Protein 3UG9 (pdb70)

Solvent-accessible surface area: 13605 Å² total; per-residue (Å²): 149,41,92,24,7,52,75,83,73,105,76,110,165,43,90,54,61,55,62,66,160,76,78,66,81,56,31,84,43,22,58,82,95,32,25,73,126,68,55,54,107,38,1,52,87,32,9,127,73,14,40,43,47,1,18,110,11,49,156,120,56,107,42,98,1,5,75,81,2,3,47,17,9,44,86,27,13,83,61,19,131,132,98,17,45,64,89,78,9,4,39,23,28,119,62,8,11,33,0,25,90,16,9,0,20,2,24,51,77,0,14,18,13,1,0,35,0,1,7,10,4,17,30,64,47,110,58,95,71,89,65,3,105,16,0,22,97,7,5,72,8,28,5,62,56,10,11,38,0,2,61,16,101,52,76,75,30,77,90,49,31,82,63,6,66,81,77,16,87,116,2,54,135,13,0,29,88,18,8,94,52,10,79,56,24,0,11,87,45,72,8,46,127,10,2,56,24,0,18,170,36,0,55,72,0,22,17,63,24,44,78,7,11,65,55,0,51,9,27,166,48,98,44,30,14,25,8,1,14,30,13,7,10,67,6,7,26,66,2,4,7,57,0,0,56,48,0,50,89,0,27,56,34,0,99,87,17,30,116,134,62,30,80,59,87,49,94,48,98,85,95,70,8,79,11,3,50,108,69,144

InterPro domains:
  IPR001425 Archaeal/bacterial/fungal rhodopsins [PF01036] (51-269)
  IPR001425 Archaeal/bacterial/fungal rhodopsins [PR00251] (118-139)
  IPR001425 Archaeal/bacterial/fungal rhodopsins [PR00251] (215-233)
  IPR001425 Archaeal/bacterial/fungal rhodopsins [PR00251] (247-265)
  IPR001425 Archaeal/bacterial/fungal rhodopsins [PTHR28286] (2-736)
  IPR001425 Archaeal/bacterial/fungal rhodopsins [SM01021] (82-285)

B-factor: mean 51.6, std 17.79, range [21.08, 165.72]

Secondary structure (DSSP, 8-state):
--SSB---EEETTTTEEE---SS--B-HHHHS----HHHHHHHHHHHHHHHHHHHHHHHH---HHHHHHHHHHHHHHHHHHHHTTSTTTSEE-TTS-EE-HHHHHHHHHHHHHHHHHHTTTTS------HHHHHHHHHHHHHHHHHHHHHHS-HHHHHHHHHHHHHHHHHHHHHHHHHHHHHHHHS-SSHHHHHHHHHHHHHHHHHHHHHHHHHHSTTTT-SS-HHHHHHHHHHHHIIIIIIHHHHHHHHHHHHHHHHHHH--EEEEEE--EEEEEES--

Organism: Chlamydomonas reinhardtii (NCBI:txid3055)

Sequence (280 aa):
RMLFQTSYTLENNGSVICIPNNGQCFCLAWLKSNGTNAEKLAANILQWITFALSALCLMFYCGWEEIYVATIEMIKFFIIEYFHEFDEPAVIYSSNGNKTVWLRYAEWLLTCPVILIHLSNLTGLANDYNKRTMGLLVSDIGTIVWGTTAALSKGYVRVIFFLMGLCYGIYTFFNAAKVYIEAYHTVPKGRCRQVVTGMAWLFFVSWGMFPILFILGPEGFGVLSVYGSTVGHTIIDLMSKNCWGLLGHYLRVLIHEHILIHGDIRKTTKLIEVETLVEDE

Nearest PDB structures (foldseek):
  3ug9-assembly1_A-2  TM=1.004E+00  e=2.618E-42  Chlamydomonas reinhardtii
  4yzi-assembly1_A-2  TM=9.952E-01  e=5.856E-40  Chlamydomonas reinhardtii
  7c86-assembly1_A  TM=9.928E-01  e=8.170E-39  Chlamydomonas reinhardtii
  6cso-assembly1_A-2  TM=9.975E-01  e=2.847E-38  Chlamydomonas reinhardtii
  6csn-assembly1_A-2  TM=9.940E-01  e=2.080E-37  Chlamydomonas reinhardtii

Structure (mmCIF, N/CA/C/O backbone):
data_3UG9
#
_entry.id   3UG9
#
_cell.length_a   59.471
_cell.length_b   139.114
_cell.length_c   90.049
_cell.angle_alpha   90.000
_cell.angle_beta   90.000
_cell.angle_gamma   90.000
#
_symmetry.space_group_name_H-M   'C 2 2 21'
#
loop_
_entity.id
_entity.type
_entity.pdbx_description
1 polymer 'Archaeal-type opsin 1, Archaeal-type opsin 2'
2 non-polymer RETINAL
3 non-polymer 'OLEIC ACID'
4 water water
#
loop_
_atom_site.group_PDB
_atom_site.id
_atom_site.type_symbol
_atom_site.label_atom_id
_atom_site.label_alt_id
_atom_site.label_comp_id
_atom_site.label_asym_id
_atom_site.label_entity_id
_atom_site.label_seq_id
_atom_site.pdbx_PDB_ins_code
_atom_site.Cartn_x
_atom_site.Cartn_y
_atom_site.Cartn_z
_atom_site.occupancy
_atom_site.B_iso_or_equiv
_atom_site.auth_seq_id
_atom_site.auth_comp_id
_atom_site.auth_asym_id
_atom_site.auth_atom_id
_atom_site.pdbx_PDB_model_num
ATOM 1 N N . ARG A 1 26 ? 14.673 7.866 20.289 1.00 97.10 49 ARG A N 1
ATOM 2 C CA . ARG A 1 26 ? 15.381 9.121 20.537 1.00 101.51 49 ARG A CA 1
ATOM 3 C C . ARG A 1 26 ? 14.462 10.182 21.147 1.00 97.32 49 ARG A C 1
ATOM 4 O O . ARG A 1 26 ? 14.924 11.088 21.848 1.00 102.86 49 ARG A O 1
ATOM 6 N N . MET A 1 27 ? 13.164 10.065 20.882 1.00 80.67 50 MET A N 1
ATOM 7 C CA . MET A 1 27 ? 12.188 11.000 21.436 1.00 72.86 50 MET A CA 1
ATOM 8 C C . MET A 1 27 ? 11.803 10.651 22.878 1.00 78.17 50 MET A C 1
ATOM 9 O O . MET A 1 27 ? 12.031 9.528 23.346 1.00 85.44 50 MET A O 1
ATOM 11 N N . LEU A 1 28 ? 11.224 11.626 23.576 1.00 76.46 51 LEU A N 1
ATOM 12 C CA . LEU A 1 28 ? 10.801 11.453 24.961 1.00 72.46 51 LEU A CA 1
ATOM 13 C C . LEU A 1 28 ? 9.369 10.930 25.007 1.00 69.72 51 LEU A C 1
ATOM 14 O O . LEU A 1 28 ? 8.762 10.836 26.073 1.00 76.50 51 LEU A O 1
ATOM 16 N N . PHE A 1 29 ? 8.833 10.603 23.836 1.00 59.46 52 PHE A N 1
ATOM 17 C CA . PHE A 1 29 ? 7.630 9.778 23.746 1.00 53.36 52 PHE A CA 1
ATOM 18 C C . PHE A 1 29 ? 7.982 8.395 23.172 1.00 53.17 52 PHE A C 1
ATOM 19 O O . PHE A 1 29 ? 9.120 8.141 22.791 1.00 58.01 52 PHE A O 1
ATOM 27 N N . GLN A 1 30 ? 7.006 7.502 23.123 1.00 47.60 53 GLN A N 1
ATOM 28 C CA . GLN A 1 30 ? 7.236 6.162 22.619 1.00 50.83 53 GLN A CA 1
ATOM 29 C C . GLN A 1 30 ? 7.471 6.153 21.112 1.00 52.57 53 GLN A C 1
ATOM 30 O O . GLN A 1 30 ? 6.668 6.682 20.340 1.00 56.21 53 GLN A O 1
ATOM 36 N N . THR A 1 31 ? 8.575 5.537 20.704 1.00 44.88 54 THR A N 1
ATOM 37 C CA . THR A 1 31 ? 8.949 5.474 19.298 1.00 47.53 54 THR A CA 1
ATOM 38 C C . THR A 1 31 ? 9.106 4.018 18.895 1.00 57.30 54 THR A C 1
ATOM 39 O O . THR A 1 31 ? 9.141 3.683 17.706 1.00 60.15 54 THR A O 1
ATOM 43 N N . SER A 1 32 ? 9.194 3.160 19.908 1.00 53.91 55 SER A N 1
ATOM 44 C CA . SER A 1 32 ? 9.399 1.734 19.712 1.00 57.77 55 SER A CA 1
ATOM 45 C C . SER A 1 32 ? 8.099 0.997 19.973 1.00 60.60 55 SER A C 1
ATOM 46 O O . SER A 1 32 ? 7.447 1.207 20.998 1.00 56.29 55 SER A O 1
ATOM 49 N N . TYR A 1 33 ? 7.728 0.116 19.055 1.00 56.22 56 TYR A N 1
ATOM 50 C CA . TYR A 1 33 ? 6.462 -0.570 19.181 1.00 44.72 56 TYR A CA 1
ATOM 51 C C . TYR A 1 33 ? 6.413 -1.838 18.353 1.00 51.59 56 TYR A C 1
ATOM 52 O O . TYR A 1 33 ? 7.186 -2.021 17.407 1.00 56.22 56 TYR A O 1
ATOM 61 N N . THR A 1 34 ? 5.496 -2.722 18.717 1.00 45.69 57 THR A N 1
ATOM 62 C CA . THR A 1 34 ? 5.284 -3.920 17.929 1.00 53.60 57 THR A CA 1
ATOM 63 C C . THR A 1 34 ? 3.891 -3.921 17.306 1.00 49.61 57 THR A C 1
ATOM 64 O O . THR A 1 34 ? 2.903 -3.590 17.958 1.00 47.05 57 THR A O 1
ATOM 68 N N . LEU A 1 35 ? 3.835 -4.269 16.026 1.00 52.45 58 LEU A N 1
ATOM 69 C CA . LEU A 1 35 ? 2.574 -4.556 15.368 1.00 58.12 58 LEU A CA 1
ATOM 70 C C . LEU A 1 35 ? 2.188 -5.995 15.652 1.00 67.59 58 LEU A C 1
ATOM 71 O O . LEU A 1 35 ? 2.976 -6.916 15.423 1.00 71.43 58 LEU A O 1
ATOM 76 N N . GLU A 1 36 ? 0.974 -6.183 16.156 1.00 62.68 59 GLU A N 1
ATOM 77 C CA . GLU A 1 36 ? 0.451 -7.514 16.400 1.00 58.46 59 GLU A CA 1
ATOM 78 C C . GLU A 1 36 ? -0.842 -7.701 15.629 1.00 59.58 59 GLU A C 1
ATOM 79 O O . GLU A 1 36 ? -1.439 -6.720 15.158 1.00 45.92 59 GLU A O 1
ATOM 85 N N . ASN A 1 37 ? -1.260 -8.964 15.514 1.00 64.11 60 ASN A N 1
ATOM 86 C CA . ASN A 1 37 ? -2.496 -9.357 14.832 1.00 61.71 60 ASN A CA 1
ATOM 87 C C . ASN A 1 37 ? -2.607 -8.829 13.416 1.00 56.65 60 ASN A C 1
ATOM 88 O O . ASN A 1 37 ? -3.541 -8.081 13.108 1.00 54.37 60 ASN A O 1
ATOM 93 N N . ASN A 1 38 ? -1.663 -9.229 12.566 1.00 64.15 61 ASN A N 1
ATOM 94 C CA . ASN A 1 38 ? -1.556 -8.717 11.202 1.00 68.43 61 ASN A CA 1
ATOM 95 C C . ASN A 1 38 ? -1.690 -7.193 11.171 1.00 62.99 61 ASN A C 1
ATOM 96 O O . ASN A 1 38 ? -2.421 -6.647 10.347 1.00 69.83 61 ASN A O 1
ATOM 101 N N . GLY A 1 39 ? -1.012 -6.517 12.096 1.00 56.78 62 GLY A N 1
ATOM 102 C CA . GLY A 1 39 ? -0.929 -5.061 12.085 1.00 49.66 62 GLY A CA 1
ATOM 103 C C . GLY A 1 39 ? -2.155 -4.303 12.567 1.00 51.39 62 GLY A C 1
ATOM 104 O O . GLY A 1 39 ? -2.290 -3.107 12.332 1.00 55.80 62 GLY A O 1
ATOM 105 N N . SER A 1 40 ? -3.045 -4.994 13.259 1.00 50.41 63 SER A N 1
ATOM 106 C CA . SER A 1 40 ? -4.285 -4.390 13.709 1.00 41.89 63 SER A CA 1
ATOM 107 C C . SER A 1 40 ? -4.133 -3.953 15.156 1.00 42.83 63 SER A C 1
ATOM 108 O O . SER A 1 40 ? -4.933 -3.159 15.682 1.00 43.75 63 SER A O 1
ATOM 111 N N . VAL A 1 41 ? -3.094 -4.471 15.796 1.00 35.23 64 VAL A N 1
ATOM 112 C CA . VAL A 1 41 ? -2.806 -4.114 17.175 1.00 45.82 64 VAL A CA 1
ATOM 113 C C . VAL A 1 41 ? -1.418 -3.504 17.264 1.00 46.14 64 VAL A C 1
ATOM 114 O O . VAL A 1 41 ? -0.495 -3.933 16.574 1.00 51.87 64 VAL A O 1
ATOM 118 N N . ILE A 1 42 ? -1.286 -2.481 18.095 1.00 39.10 65 ILE A N 1
ATOM 119 C CA . ILE A 1 42 ? 0.011 -1.926 18.412 1.00 42.85 65 ILE A CA 1
ATOM 120 C C . ILE A 1 42 ? 0.253 -2.208 19.886 1.00 42.64 65 ILE A C 1
ATOM 121 O O . ILE A 1 42 ? -0.574 -1.899 20.740 1.00 40.46 65 ILE A O 1
ATOM 126 N N . CYS A 1 43 ? 1.381 -2.822 20.184 1.00 38.29 66 CYS A N 1
ATOM 127 C CA . CYS A 1 43 ? 1.707 -3.106 21.564 1.00 41.21 66 CYS A CA 1
ATOM 128 C C . CYS A 1 43 ? 2.893 -2.271 21.942 1.00 38.90 66 CYS A C 1
ATOM 129 O O . CYS A 1 43 ? 3.820 -2.077 21.153 1.00 44.75 66 CYS A O 1
ATOM 132 N N . ILE A 1 44 ? 2.852 -1.775 23.165 1.00 41.97 67 ILE A N 1
ATOM 133 C CA . ILE A 1 44 ? 3.754 -0.729 23.588 1.00 42.64 67 ILE A CA 1
ATOM 134 C C . ILE A 1 44 ? 4.242 -1.079 24.982 1.00 39.42 67 ILE A C 1
ATOM 135 O O . ILE A 1 44 ? 3.512 -1.706 25.745 1.00 44.52 67 ILE A O 1
ATOM 140 N N . PRO A 1 45 ? 5.487 -0.707 25.313 1.00 44.34 68 PRO A N 1
ATOM 141 C CA . PRO A 1 45 ? 5.901 -0.892 26.709 1.00 44.13 68 PRO A CA 1
ATOM 142 C C . PRO A 1 45 ? 4.979 -0.089 27.636 1.00 43.79 68 PRO A C 1
ATOM 143 O O . PRO A 1 45 ? 4.721 1.077 27.356 1.00 46.48 68 PRO A O 1
ATOM 147 N N . ASN A 1 46 ? 4.463 -0.693 28.701 1.00 46.37 69 ASN A N 1
ATOM 148 C CA . ASN A 1 46 ? 3.737 0.090 29.689 1.00 41.51 69 ASN A CA 1
ATOM 149 C C . ASN A 1 46 ? 4.716 0.906 30.521 1.00 41.09 69 ASN A C 1
ATOM 150 O O . ASN A 1 46 ? 4.932 0.624 31.699 1.00 42.82 69 ASN A O 1
ATOM 155 N N . ASN A 1 47 ? 5.312 1.914 29.890 1.00 40.90 70 ASN A N 1
ATOM 156 C CA . ASN A 1 47 ? 6.361 2.708 30.514 1.00 36.51 70 ASN A CA 1
ATOM 157 C C . ASN A 1 47 ? 5.961 4.155 30.817 1.00 45.82 70 ASN A C 1
ATOM 158 O O . ASN A 1 47 ? 6.802 4.979 31.167 1.00 46.82 70 ASN A O 1
ATOM 163 N N . GLY A 1 48 ? 4.675 4.459 30.669 1.00 48.80 71 GLY A N 1
ATOM 164 C CA . GLY A 1 48 ? 4.173 5.779 30.994 1.00 50.81 71 GLY A CA 1
ATOM 165 C C . GLY A 1 48 ? 4.450 6.806 29.913 1.00 53.44 71 GLY A C 1
ATOM 166 O O . GLY A 1 48 ? 4.149 7.982 30.074 1.00 57.64 71 GLY A O 1
ATOM 167 N N . GLN A 1 49 ? 5.029 6.364 28.806 1.00 53.44 72 GLN A N 1
ATOM 168 C CA . GLN A 1 49 ? 5.301 7.256 27.694 1.00 42.07 72 GLN A CA 1
ATOM 169 C C . GLN A 1 49 ? 4.078 7.310 26.798 1.00 41.58 72 GLN A C 1
ATOM 170 O O . GLN A 1 49 ? 3.313 6.355 26.694 1.00 46.95 72 GLN A O 1
ATOM 176 N N . CYS A 1 50 ? 3.888 8.447 26.156 1.00 39.55 73 CYS A N 1
ATOM 177 C CA . CYS A 1 50 ? 2.774 8.603 25.249 1.00 31.49 73 CYS A CA 1
ATOM 178 C C . CYS A 1 50 ? 3.163 8.006 23.920 1.00 36.68 73 CYS A C 1
ATOM 179 O O . CYS A 1 50 ? 4.336 7.953 23.577 1.00 46.08 73 CYS A O 1
ATOM 182 N N . PHE A 1 51 ? 2.184 7.550 23.161 1.00 37.43 74 PHE A N 1
ATOM 183 C CA . PHE A 1 51 ? 2.503 6.956 21.889 1.00 37.82 74 PHE A CA 1
ATOM 184 C C . PHE A 1 51 ? 1.579 7.434 20.801 1.00 36.86 74 PHE A C 1
ATOM 185 O O . PHE A 1 51 ? 0.389 7.626 21.021 1.00 33.07 74 PHE A O 1
ATOM 193 N N . CYS A 1 52 ? 2.127 7.576 19.607 1.00 28.84 75 CYS A N 1
ATOM 194 C CA . CYS A 1 52 ? 1.316 7.888 18.453 1.00 38.21 75 CYS A CA 1
ATOM 195 C C . CYS A 1 52 ? 2.146 7.687 17.205 1.00 38.39 75 CYS A C 1
ATOM 196 O O . CYS A 1 52 ? 3.305 8.092 17.171 1.00 41.18 75 CYS A O 1
ATOM 199 N N . LEU A 1 53 ? 1.564 7.075 16.176 1.00 33.09 76 LEU A N 1
ATOM 200 C CA . LEU A 1 53 ? 2.337 6.817 14.963 1.00 41.10 76 LEU A CA 1
ATOM 201 C C . LEU A 1 53 ? 2.677 8.099 14.234 1.00 36.23 76 LEU A C 1
ATOM 202 O O . LEU A 1 53 ? 3.768 8.234 13.692 1.00 43.04 76 LEU A O 1
ATOM 207 N N . ALA A 1 54 ? 1.725 9.029 14.216 1.00 32.52 77 ALA A N 1
ATOM 208 C CA . ALA A 1 54 ? 1.856 10.244 13.440 1.00 32.21 77 ALA A CA 1
ATOM 209 C C . ALA A 1 54 ? 3.043 11.073 13.915 1.00 33.34 77 ALA A C 1
ATOM 210 O O . ALA A 1 54 ? 3.659 11.787 13.127 1.00 42.49 77 ALA A O 1
ATOM 212 N N . TRP A 1 55 ? 3.362 10.946 15.201 1.00 39.61 78 TRP A N 1
ATOM 213 C CA . TRP A 1 55 ? 4.514 11.609 15.823 1.00 43.16 78 TRP A CA 1
ATOM 214 C C . TRP A 1 55 ? 5.853 11.127 15.273 1.00 45.13 78 TRP A C 1
ATOM 215 O O . TRP A 1 55 ? 6.830 11.868 15.280 1.00 47.82 78 TRP A O 1
ATOM 226 N N . LEU A 1 56 ? 5.897 9.875 14.822 1.00 53.72 79 LEU A N 1
ATOM 227 C CA . LEU A 1 56 ? 7.144 9.252 14.375 1.00 54.02 79 LEU A CA 1
ATOM 228 C C . LEU A 1 56 ? 7.464 9.589 12.924 1.00 54.70 79 LEU A C 1
ATOM 229 O O . LEU A 1 56 ? 8.585 9.364 12.469 1.00 54.10 79 LEU A O 1
ATOM 234 N N . LYS A 1 57 ? 6.466 10.098 12.202 1.00 49.60 80 LYS A N 1
ATOM 235 C CA . LYS A 1 57 ? 6.636 10.511 10.815 1.00 46.71 80 LYS A CA 1
ATOM 236 C C . LYS A 1 57 ? 7.838 11.432 10.674 1.00 52.92 80 LYS A C 1
ATOM 237 O O . LYS A 1 57 ? 8.180 12.174 11.596 1.00 48.38 80 LYS A O 1
ATOM 240 N N . SER A 1 58 ? 8.506 11.358 9.531 1.00 62.40 81 SER A N 1
ATOM 241 C CA . SER A 1 58 ? 9.774 12.047 9.380 1.00 61.59 81 SER A CA 1
ATOM 242 C C . SER A 1 58 ? 9.589 13.561 9.350 1.00 54.69 81 SER A C 1
ATOM 243 O O . SER A 1 58 ? 8.607 14.077 8.810 1.00 45.81 81 SER A O 1
ATOM 246 N N . ASN A 1 59 ? 10.552 14.254 9.946 1.00 46.34 82 ASN A N 1
ATOM 247 C CA . ASN A 1 59 ? 10.591 15.704 9.936 1.00 53.03 82 ASN A CA 1
ATOM 248 C C . ASN A 1 59 ? 11.075 16.239 8.589 1.00 54.57 82 ASN A C 1
ATOM 249 O O . ASN A 1 59 ? 10.885 17.410 8.268 1.00 57.49 82 ASN A O 1
ATOM 254 N N . GLY A 1 60 ? 11.694 15.363 7.805 1.00 57.87 83 GLY A N 1
ATOM 255 C CA . GLY A 1 60 ? 12.154 15.707 6.474 1.00 56.88 83 GLY A CA 1
ATOM 256 C C . GLY A 1 60 ? 13.524 15.142 6.139 1.00 60.67 83 GLY A C 1
ATOM 257 O O . GLY A 1 60 ? 14.090 14.333 6.883 1.00 53.54 83 GLY A O 1
ATOM 258 N N . THR A 1 61 ? 14.069 15.578 5.010 1.00 59.13 84 THR A N 1
ATOM 259 C CA . THR A 1 61 ? 15.362 15.090 4.570 1.00 56.09 84 THR A CA 1
ATOM 260 C C . THR A 1 61 ? 16.487 15.680 5.407 1.00 65.77 84 THR A C 1
ATOM 261 O O . THR A 1 61 ? 16.348 16.740 6.028 1.00 63.00 84 THR A O 1
ATOM 265 N N . ASN A 1 62 ? 17.604 14.967 5.417 1.00 78.23 85 ASN A N 1
ATOM 266 C CA . ASN A 1 62 ? 18.798 15.394 6.119 1.00 79.66 85 ASN A CA 1
ATOM 267 C C . ASN A 1 62 ? 19.382 16.658 5.497 1.00 69.34 85 ASN A C 1
ATOM 268 O O . ASN A 1 62 ? 20.029 17.456 6.178 1.00 74.28 85 ASN A O 1
ATOM 273 N N . ALA A 1 63 ? 19.151 16.828 4.197 1.00 59.96 86 ALA A N 1
ATOM 274 C CA . ALA A 1 63 ? 19.573 18.026 3.481 1.00 63.26 86 ALA A CA 1
ATOM 275 C C . ALA A 1 63 ? 18.777 19.221 3.989 1.00 66.86 86 ALA A C 1
ATOM 276 O O . ALA A 1 63 ? 19.349 20.261 4.313 1.00 65.25 86 ALA A O 1
ATOM 278 N N . GLU A 1 64 ? 17.456 19.060 4.060 1.00 70.19 87 GLU A N 1
ATOM 279 C CA . GLU A 1 64 ? 16.580 20.087 4.628 1.00 63.27 87 GLU A CA 1
ATOM 280 C C . GLU A 1 64 ? 16.973 20.350 6.080 1.00 53.05 87 GLU A C 1
ATOM 281 O O . GLU A 1 64 ? 16.972 21.490 6.526 1.00 54.91 87 GLU A O 1
ATOM 287 N N . LYS A 1 65 ? 17.325 19.282 6.795 1.00 59.35 88 LYS A N 1
ATOM 288 C CA . LYS A 1 65 ? 17.800 19.350 8.178 1.00 64.84 88 LYS A CA 1
ATOM 289 C C . LYS A 1 65 ? 19.012 20.254 8.238 1.00 64.63 88 LYS A C 1
ATOM 290 O O . LYS A 1 65 ? 19.083 21.172 9.058 1.00 66.56 88 LYS A O 1
ATOM 296 N N . LEU A 1 66 ? 19.972 19.977 7.362 1.00 64.59 89 LEU A N 1
ATOM 297 C CA . LEU A 1 66 ? 21.211 20.745 7.308 1.00 68.80 89 LEU A CA 1
ATOM 298 C C . LEU A 1 66 ? 20.950 22.201 6.910 1.00 65.06 89 LEU A C 1
ATOM 299 O O . LEU A 1 66 ? 21.435 23.131 7.563 1.00 68.98 89 LEU A O 1
ATOM 304 N N . ALA A 1 67 ? 20.186 22.393 5.837 1.00 57.03 90 ALA A N 1
ATOM 305 C CA . ALA A 1 67 ? 19.776 23.733 5.423 1.00 57.03 90 ALA A CA 1
ATOM 306 C C . ALA A 1 67 ? 19.150 24.461 6.607 1.00 60.37 90 ALA A C 1
ATOM 307 O O . ALA A 1 67 ? 19.438 25.636 6.847 1.00 57.90 90 ALA A O 1
ATOM 309 N N . ALA A 1 68 ? 18.312 23.746 7.357 1.00 58.12 91 ALA A N 1
ATOM 310 C CA . ALA A 1 68 ? 17.681 24.313 8.543 1.00 58.77 91 ALA A CA 1
ATOM 311 C C . ALA A 1 68 ? 18.689 24.698 9.634 1.00 57.78 91 ALA A C 1
ATOM 312 O O . ALA A 1 68 ? 18.613 25.796 10.189 1.00 57.55 91 ALA A O 1
ATOM 314 N N . ASN A 1 69 ? 19.617 23.791 9.944 1.00 54.94 92 ASN A N 1
ATOM 315 C CA . ASN A 1 69 ? 20.598 24.028 11.002 1.00 61.80 92 ASN A CA 1
ATOM 316 C C . ASN A 1 69 ? 21.572 25.146 10.659 1.00 68.65 92 ASN A C 1
ATOM 317 O O . ASN A 1 69 ? 21.990 25.902 11.537 1.00 73.08 92 ASN A O 1
ATOM 322 N N . ILE A 1 70 ? 21.939 25.239 9.384 1.00 64.99 93 ILE A N 1
ATOM 323 C CA . ILE A 1 70 ? 22.829 26.300 8.924 1.00 68.00 93 ILE A CA 1
ATOM 324 C C . ILE A 1 70 ? 22.150 27.647 9.080 1.00 57.97 93 ILE A C 1
ATOM 325 O O . ILE A 1 70 ? 22.702 28.570 9.671 1.00 62.15 93 ILE A O 1
ATOM 330 N N . LEU A 1 71 ? 20.938 27.741 8.551 1.00 55.77 94 LEU A N 1
ATOM 331 C CA . LEU A 1 71 ? 20.174 28.973 8.616 1.00 62.99 94 LEU A CA 1
ATOM 332 C C . LEU A 1 71 ? 19.947 29.400 10.061 1.00 64.51 94 LEU A C 1
ATOM 333 O O . LEU A 1 71 ? 20.033 30.580 10.374 1.00 60.63 94 LEU A O 1
ATOM 338 N N . GLN A 1 72 ? 19.686 28.441 10.944 1.00 61.44 95 GLN A N 1
ATOM 339 C CA . GLN A 1 72 ? 19.496 28.770 12.348 0.50 52.17 95 GLN A CA 1
ATOM 340 C C . GLN A 1 72 ? 20.761 29.351 12.966 1.00 52.44 95 GLN A C 1
ATOM 341 O O . GLN A 1 72 ? 20.700 30.342 13.689 1.00 47.47 95 GLN A O 1
ATOM 347 N N . TRP A 1 73 ? 21.904 28.738 12.677 1.00 51.38 96 TRP A N 1
ATOM 348 C CA . TRP A 1 73 ? 23.181 29.256 13.146 1.00 61.00 96 TRP A CA 1
ATOM 349 C C . TRP A 1 73 ? 23.416 30.674 12.629 1.00 71.63 96 TRP A C 1
ATOM 350 O O . TRP A 1 73 ? 23.855 31.558 13.377 1.00 67.70 96 TRP A O 1
ATOM 361 N N . ILE A 1 74 ? 23.104 30.881 11.353 1.00 72.51 97 ILE A N 1
ATOM 362 C CA . ILE A 1 74 ? 23.236 32.191 10.725 1.00 72.30 97 ILE A CA 1
ATOM 363 C C . ILE A 1 74 ? 22.390 33.255 11.428 1.00 73.24 97 ILE A C 1
ATOM 364 O O . ILE A 1 74 ? 22.899 34.304 11.810 1.00 69.33 97 ILE A O 1
ATOM 369 N N . THR A 1 75 ? 21.104 32.980 11.611 1.00 69.56 98 THR A N 1
ATOM 370 C CA . THR A 1 75 ? 20.237 33.960 12.246 1.00 75.64 98 THR A CA 1
ATOM 371 C C . THR A 1 75 ? 20.635 34.143 13.692 1.00 65.11 98 THR A C 1
ATOM 372 O O . THR A 1 75 ? 20.525 35.238 14.233 1.00 66.00 98 THR A O 1
ATOM 376 N N . PHE A 1 76 ? 21.073 33.061 14.321 1.00 59.13 99 PHE A N 1
ATOM 377 C CA . PHE A 1 76 ? 21.625 33.154 15.658 1.00 63.36 99 PHE A CA 1
ATOM 378 C C . PHE A 1 76 ? 22.828 34.078 15.614 1.00 64.45 99 PHE A C 1
ATOM 379 O O . PHE A 1 76 ? 22.961 34.988 16.440 1.00 62.08 99 PHE A O 1
ATOM 387 N N . ALA A 1 77 ? 23.700 33.830 14.641 1.00 63.09 100 ALA A N 1
ATOM 388 C CA . ALA A 1 77 ? 24.938 34.583 14.515 1.00 79.59 100 ALA A CA 1
ATOM 389 C C . ALA A 1 77 ? 24.669 36.072 14.341 1.00 82.07 100 ALA A C 1
ATOM 390 O O . ALA A 1 77 ? 25.221 36.886 15.083 1.00 84.71 100 ALA A O 1
ATOM 392 N N . LEU A 1 78 ? 23.819 36.446 13.387 1.00 79.42 101 LEU A N 1
ATOM 393 C CA . LEU A 1 78 ? 23.544 37.872 13.256 1.00 85.85 101 LEU A CA 1
ATOM 394 C C . LEU A 1 78 ? 22.610 38.434 14.329 1.00 83.54 101 LEU A C 1
ATOM 395 O O . LEU A 1 78 ? 22.683 39.616 14.623 1.00 82.85 101 LEU A O 1
ATOM 400 N N . SER A 1 79 ? 21.772 37.599 14.943 1.00 77.27 102 SER A N 1
ATOM 401 C CA . SER A 1 79 ? 21.024 38.064 16.112 1.00 70.62 102 SER A CA 1
ATOM 402 C C . SER A 1 79 ? 21.992 38.448 17.224 1.00 71.60 102 SER A C 1
ATOM 403 O O . SER A 1 79 ? 21.790 39.442 17.921 1.00 68.87 102 SER A O 1
ATOM 406 N N . ALA A 1 80 ? 23.046 37.656 17.380 1.00 72.35 103 ALA A N 1
ATOM 407 C CA . ALA A 1 80 ? 24.117 37.992 18.304 1.00 75.06 103 ALA A CA 1
ATOM 408 C C . ALA A 1 80 ? 24.838 39.243 17.819 1.00 78.52 103 ALA A C 1
ATOM 409 O O . ALA A 1 80 ? 25.071 40.167 18.599 1.00 76.28 103 ALA A O 1
ATOM 411 N N . LEU A 1 81 ? 25.178 39.272 16.529 1.00 83.50 104 LEU A N 1
ATOM 412 C CA . LEU A 1 81 ? 25.835 40.435 15.926 1.00 82.80 104 LEU A CA 1
ATOM 413 C C . LEU A 1 81 ? 24.984 41.693 16.048 1.00 88.12 104 LEU A C 1
ATOM 414 O O . LEU A 1 81 ? 25.498 42.757 16.388 1.00 91.94 104 LEU A O 1
ATOM 419 N N . CYS A 1 82 ? 23.688 41.567 15.760 1.00 86.79 105 CYS A N 1
ATOM 420 C CA . CYS A 1 82 ? 22.745 42.677 15.910 1.00 80.48 105 CYS A CA 1
ATOM 421 C C . CYS A 1 82 ? 22.692 43.135 17.368 1.00 82.97 105 CYS A C 1
ATOM 422 O O . CYS A 1 82 ? 22.769 44.327 17.654 1.00 86.20 105 CYS A O 1
ATOM 425 N N . LEU A 1 83 ? 22.563 42.180 18.286 1.00 86.98 106 LEU A N 1
ATOM 426 C CA . LEU A 1 83 ? 22.553 42.476 19.716 1.00 88.06 106 LEU A CA 1
ATOM 427 C C . LEU A 1 83 ? 23.839 43.167 20.156 1.00 101.80 106 LEU A C 1
ATOM 428 O O . LEU A 1 83 ? 23.799 44.171 20.869 1.00 110.70 106 LEU A O 1
ATOM 433 N N . MET A 1 84 ? 24.976 42.618 19.738 1.00 102.68 107 MET A N 1
ATOM 434 C CA . MET A 1 84 ? 26.274 43.211 20.037 1.00 105.70 107 MET A CA 1
ATOM 435 C C . MET A 1 84 ? 26.301 44.660 19.555 1.00 106.52 107 MET A C 1
ATOM 436 O O . MET A 1 84 ? 26.747 45.567 20.264 1.00 105.40 107 MET A O 1
ATOM 441 N N . PHE A 1 85 ? 25.783 44.853 18.347 1.00 102.39 108 PHE A N 1
ATOM 442 C CA . PHE A 1 85 ? 25.851 46.122 17.633 1.00 98.20 108 PHE A CA 1
ATOM 443 C C . PHE A 1 85 ? 24.867 47.179 18.158 1.00 99.83 108 PHE A C 1
ATOM 444 O O . PHE A 1 85 ? 25.232 48.347 18.298 1.00 105.20 108 PHE A O 1
ATOM 452 N N . TYR A 1 86 ? 23.637 46.765 18.460 1.00 96.07 109 TYR A N 1
ATOM 453 C CA . TYR A 1 86 ? 22.611 47.677 18.976 1.00 91.83 109 TYR A CA 1
ATOM 454 C C . TYR A 1 86 ? 23.065 48.363 20.264 1.00 89.69 109 TYR A C 1
ATOM 455 O O . TYR A 1 86 ? 22.788 47.883 21.366 1.00 84.48 109 TYR A O 1
ATOM 464 N N . CYS A 1 95 ? 12.750 54.106 23.395 1.00 98.90 118 CYS A N 1
ATOM 465 C CA . CYS A 1 95 ? 14.079 53.509 23.280 1.00 100.80 118 CYS A CA 1
ATOM 466 C C . CYS A 1 95 ? 14.223 52.694 21.993 1.00 99.48 118 CYS A C 1
ATOM 467 O O . CYS A 1 95 ? 13.282 52.598 21.199 1.00 99.80 118 CYS A O 1
ATOM 469 N N . GLY A 1 96 ? 15.410 52.116 21.796 1.00 88.86 119 GLY A N 1
ATOM 470 C CA . GLY A 1 96 ? 15.646 51.158 20.727 1.00 72.01 119 GLY A CA 1
ATOM 471 C C . GLY A 1 96 ? 15.419 49.758 21.273 1.00 68.25 119 GLY A C 1
ATOM 472 O O . GLY A 1 96 ? 15.977 48.763 20.785 1.00 60.99 119 GLY A O 1
ATOM 473 N N . TRP A 1 97 ? 14.578 49.696 22.302 1.00 59.68 120 TRP A N 1
ATOM 474 C CA . TRP A 1 97 ? 14.356 48.490 23.088 1.00 50.89 120 TRP A CA 1
ATOM 475 C C . TRP A 1 97 ? 13.701 47.369 22.279 1.00 46.61 120 TRP A C 1
ATOM 476 O O . TRP A 1 97 ? 13.979 46.193 22.493 1.00 41.45 120 TRP A O 1
ATOM 487 N N . GLU A 1 98 ? 12.829 47.755 21.357 1.00 43.98 121 GLU A N 1
ATOM 488 C CA . GLU A 1 98 ? 12.091 46.812 20.531 1.00 43.93 121 GLU A CA 1
ATOM 489 C C . GLU A 1 98 ? 12.997 45.801 19.856 1.00 48.42 121 GLU A C 1
ATOM 490 O O . GLU A 1 98 ? 12.799 44.580 19.964 1.00 45.19 121 GLU A O 1
ATOM 496 N N . GLU A 1 99 ? 14.002 46.311 19.161 1.00 44.41 122 GLU A N 1
ATOM 497 C CA . GLU A 1 99 ? 14.887 45.435 18.416 1.00 54.32 122 GLU A CA 1
ATOM 498 C C . GLU A 1 99 ? 15.889 44.650 19.278 1.00 49.02 122 GLU A C 1
ATOM 499 O O . GLU A 1 99 ? 16.297 43.550 18.906 1.00 46.24 122 GLU A O 1
ATOM 505 N N . ILE A 1 100 ? 16.275 45.183 20.430 1.00 44.22 123 ILE A N 1
ATOM 506 C CA . ILE A 1 100 ? 17.086 44.367 21.309 1.00 52.42 123 ILE A CA 1
ATOM 507 C C . ILE A 1 100 ? 16.175 43.302 21.925 1.00 45.79 123 ILE A C 1
ATOM 508 O O . ILE A 1 100 ? 16.604 42.186 22.180 1.00 37.25 123 ILE A O 1
ATOM 513 N N . TYR A 1 101 ? 14.909 43.645 22.134 1.00 48.37 124 TYR A N 1
ATOM 514 C CA . TYR A 1 101 ? 13.977 42.672 22.674 1.00 46.38 124 TYR A CA 1
ATOM 515 C C . TYR A 1 101 ? 13.769 41.491 21.732 1.00 45.05 124 TYR A C 1
ATOM 516 O O . TYR A 1 101 ? 13.781 40.358 22.189 1.00 49.68 124 TYR A O 1
ATOM 525 N N . VAL A 1 102 ? 13.571 41.736 20.435 1.00 42.47 125 VAL A N 1
ATOM 526 C CA . VAL A 1 102 ? 13.347 40.599 19.551 1.00 45.44 125 VAL A CA 1
ATOM 527 C C . VAL A 1 102 ? 14.635 39.840 19.316 1.00 46.41 125 VAL A C 1
ATOM 528 O O . VAL A 1 102 ? 14.615 38.609 19.203 1.00 43.24 125 VAL A O 1
ATOM 532 N N . ALA A 1 103 ? 15.754 40.561 19.277 1.00 40.71 126 ALA A N 1
ATOM 533 C CA . ALA A 1 103 ? 17.047 39.895 19.118 1.00 46.78 126 ALA A CA 1
ATOM 534 C C . ALA A 1 103 ? 17.337 39.033 20.341 1.00 47.65 126 ALA A C 1
ATOM 535 O O . ALA A 1 103 ? 17.925 37.961 20.222 1.00 51.51 126 ALA A O 1
ATOM 537 N N . THR A 1 104 ? 16.898 39.487 21.513 1.00 47.80 127 THR A N 1
ATOM 538 C CA . THR A 1 104 ? 17.077 38.695 22.729 1.00 55.45 127 THR A CA 1
ATOM 539 C C . THR A 1 104 ? 16.194 37.452 22.673 1.00 57.46 127 THR A C 1
ATOM 540 O O . THR A 1 104 ? 16.645 36.344 22.957 1.00 60.72 127 THR A O 1
ATOM 544 N N . ILE A 1 105 ? 14.934 37.635 22.290 1.00 55.26 128 ILE A N 1
ATOM 545 C CA . ILE A 1 105 ? 14.041 36.498 22.144 1.00 47.23 128 ILE A CA 1
ATOM 546 C C . ILE A 1 105 ? 14.607 35.562 21.082 1.00 48.61 128 ILE A C 1
ATOM 547 O O . ILE A 1 105 ? 14.567 34.346 21.236 1.00 53.34 128 ILE A O 1
ATOM 552 N N . GLU A 1 106 ? 15.155 36.139 20.016 1.00 54.84 129 GLU A N 1
ATOM 553 C CA . GLU A 1 106 ? 15.588 35.351 18.865 1.00 55.36 129 GLU A CA 1
ATOM 554 C C . GLU A 1 106 ? 16.743 34.437 19.226 1.00 52.65 129 GLU A C 1
ATOM 555 O O . GLU A 1 106 ? 16.731 33.256 18.905 1.00 55.74 129 GLU A O 1
ATOM 561 N N . MET A 1 107 ? 17.737 34.967 19.917 1.00 63.90 130 MET A N 1
ATOM 562 C CA . MET A 1 107 ? 18.869 34.129 20.252 1.00 71.55 130 MET A CA 1
ATOM 563 C C . MET A 1 107 ? 18.549 33.232 21.448 1.00 66.80 130 MET A C 1
ATOM 564 O O . MET A 1 107 ? 19.121 32.158 21.590 1.00 64.63 130 MET A O 1
ATOM 569 N N . ILE A 1 108 ? 17.610 33.656 22.286 1.00 66.56 131 ILE A N 1
ATOM 570 C CA . ILE A 1 108 ? 17.069 32.757 23.301 1.00 67.87 131 ILE A CA 1
ATOM 571 C C . ILE A 1 108 ? 16.438 31.541 22.617 1.00 65.94 131 ILE A C 1
ATOM 572 O O . ILE A 1 108 ? 16.626 30.397 23.042 1.00 58.66 131 ILE A O 1
ATOM 577 N N . LYS A 1 109 ? 15.702 31.797 21.541 1.00 48.77 132 LYS A N 1
ATOM 578 C CA . LYS A 1 109 ? 15.018 30.729 20.843 1.00 43.09 132 LYS A CA 1
ATOM 579 C C . LYS A 1 109 ? 15.973 29.712 20.194 1.00 47.23 132 LYS A C 1
ATOM 580 O O . LYS A 1 109 ? 15.688 28.503 20.174 1.00 43.28 132 LYS A O 1
ATOM 586 N N . PHE A 1 110 ? 17.109 30.186 19.689 1.00 43.39 133 PHE A N 1
ATOM 587 C CA A PHE A 1 110 ? 18.135 29.323 19.086 0.50 53.59 133 PHE A CA 1
ATOM 588 C CA B PHE A 1 110 ? 18.043 29.259 19.083 0.50 53.67 133 PHE A CA 1
ATOM 589 C C . PHE A 1 110 ? 18.805 28.468 20.140 1.00 52.71 133 PHE A C 1
ATOM 590 O O . PHE A 1 110 ? 19.197 27.336 19.883 1.00 55.12 133 PHE A O 1
ATOM 605 N N . ILE A 1 111 ? 18.954 29.044 21.329 1.00 50.75 134 ILE A N 1
ATOM 606 C CA . ILE A 1 111 ? 19.469 28.296 22.465 1.00 59.02 134 ILE A CA 1
ATOM 607 C C . ILE A 1 111 ? 18.553 27.104 22.688 1.00 53.48 134 ILE A C 1
ATOM 608 O O . ILE A 1 111 ? 19.006 25.983 22.892 1.00 72.10 134 ILE A O 1
ATOM 613 N N . ILE A 1 112 ? 17.254 27.334 22.590 1.00 52.51 135 ILE A N 1
ATOM 614 C CA . ILE A 1 112 ? 16.301 26.250 22.762 1.00 59.61 135 ILE A CA 1
ATOM 615 C C . ILE A 1 112 ? 16.350 25.298 21.576 1.00 53.31 135 ILE A C 1
ATOM 616 O O . ILE A 1 112 ? 16.363 24.089 21.747 1.00 56.17 135 ILE A O 1
ATOM 621 N N . GLU A 1 113 ? 16.379 25.858 20.373 1.00 60.23 136 GLU A N 1
ATOM 622 C CA . GLU A 1 113 ? 16.401 25.063 19.155 1.00 58.85 136 GLU A CA 1
ATOM 623 C C . GLU A 1 113 ? 17.620 24.157 19.127 1.00 59.22 136 GLU A C 1
ATOM 624 O O . GLU A 1 113 ? 17.522 22.970 18.826 1.00 51.06 136 GLU A O 1
ATOM 630 N N . TYR A 1 114 ? 18.774 24.726 19.449 1.00 60.73 137 TYR A N 1
ATOM 631 C CA . TYR A 1 114 ? 20.003 23.967 19.400 1.00 58.42 137 TYR A CA 1
ATOM 632 C C . TYR A 1 114 ? 19.930 22.735 20.298 1.00 60.06 137 TYR A C 1
ATOM 633 O O . TYR A 1 114 ? 20.403 21.653 19.932 1.00 61.69 137 TYR A O 1
ATOM 642 N N . PHE A 1 115 ? 19.317 22.894 21.465 1.00 57.25 138 PHE A N 1
ATOM 643 C CA . PHE A 1 115 ? 19.249 21.809 22.437 1.00 53.67 138 PHE A CA 1
ATOM 644 C C . PHE A 1 115 ? 17.961 21.003 22.387 1.00 46.68 138 PHE A C 1
ATOM 645 O O . PHE A 1 115 ? 17.977 19.813 22.640 1.00 39.53 138 PHE A O 1
ATOM 653 N N . HIS A 1 116 ? 16.839 21.638 22.072 1.00 45.05 139 HIS A N 1
ATOM 654 C CA . HIS A 1 116 ? 15.568 20.969 22.293 1.00 46.94 139 HIS A CA 1
ATOM 655 C C . HIS A 1 116 ? 14.539 21.167 21.199 1.00 47.90 139 HIS A C 1
ATOM 656 O O . HIS A 1 116 ? 13.347 21.003 21.461 1.00 52.79 139 HIS A O 1
ATOM 663 N N . GLU A 1 117 ? 14.991 21.497 19.988 1.00 40.23 140 GLU A N 1
ATOM 664 C CA . GLU A 1 117 ? 14.097 21.934 18.915 1.00 46.88 140 GLU A CA 1
ATOM 665 C C . GLU A 1 117 ? 12.854 21.069 18.755 1.00 51.58 140 GLU A C 1
ATOM 666 O O . GLU A 1 117 ? 11.764 21.569 18.467 1.00 50.24 140 GLU A O 1
ATOM 672 N N . PHE A 1 118 ? 13.023 19.769 18.965 1.00 41.95 141 PHE A N 1
ATOM 673 C CA . PHE A 1 118 ? 11.956 18.830 18.687 1.00 41.56 141 PHE A CA 1
ATOM 674 C C . PHE A 1 118 ? 11.457 18.207 19.956 1.00 34.49 141 PHE A C 1
ATOM 675 O O . PHE A 1 118 ? 10.620 17.322 19.925 1.00 33.52 141 PHE A O 1
ATOM 683 N N . ASP A 1 119 ? 11.975 18.676 21.079 1.00 45.37 142 ASP A N 1
ATOM 684 C CA . ASP A 1 119 ? 11.438 18.256 22.359 1.00 49.14 142 ASP A CA 1
ATOM 685 C C . ASP A 1 119 ? 10.171 19.030 22.696 1.00 45.02 142 ASP A C 1
ATOM 686 O O . ASP A 1 119 ? 10.050 20.224 22.430 1.00 47.10 142 ASP A O 1
ATOM 691 N N . GLU A 1 120 ? 9.217 18.301 23.243 1.00 46.85 143 GLU A N 1
ATOM 692 C CA . GLU A 1 120 ? 8.010 18.852 23.807 1.00 41.31 143 GLU A CA 1
ATOM 693 C C . GLU A 1 120 ? 8.444 19.852 24.862 1.00 39.66 143 GLU A C 1
ATOM 694 O O . GLU A 1 120 ? 9.255 19.519 25.710 1.00 52.12 143 GLU A O 1
ATOM 700 N N . PRO A 1 121 ? 7.900 21.084 24.821 1.00 43.29 144 PRO A N 1
ATOM 701 C CA . PRO A 1 121 ? 6.897 21.558 23.862 1.00 39.59 144 PRO A CA 1
ATOM 702 C C . PRO A 1 121 ? 7.402 22.550 22.821 1.00 33.70 144 PRO A C 1
ATOM 703 O O . PRO A 1 121 ? 6.571 23.269 22.269 1.00 43.36 144 PRO A O 1
ATOM 707 N N . ALA A 1 122 ? 8.706 22.624 22.572 1.00 29.23 145 ALA A N 1
ATOM 708 C CA . ALA A 1 122 ? 9.196 23.411 21.437 1.00 31.29 145 ALA A CA 1
ATOM 709 C C . ALA A 1 122 ? 8.469 22.923 20.186 1.00 29.88 145 ALA A C 1
ATOM 710 O O . ALA A 1 122 ? 8.030 23.706 19.353 1.00 30.70 145 ALA A O 1
ATOM 712 N N . VAL A 1 123 ? 8.349 21.610 20.069 1.00 28.68 146 VAL A N 1
ATOM 713 C CA . VAL A 1 123 ? 7.329 21.048 19.217 1.00 37.48 146 VAL A CA 1
ATOM 714 C C . VAL A 1 123 ? 6.286 20.430 20.126 1.00 40.30 146 VAL A C 1
ATOM 715 O O . VAL A 1 123 ? 6.613 19.755 21.099 1.00 33.60 146 VAL A O 1
ATOM 719 N N . ILE A 1 124 ? 5.025 20.708 19.843 1.00 39.94 147 ILE A N 1
ATOM 720 C CA . ILE A 1 124 ? 3.953 20.057 20.572 1.00 40.36 147 ILE A CA 1
ATOM 721 C C . ILE A 1 124 ? 3.439 18.872 19.779 1.00 31.87 147 ILE A C 1
ATOM 722 O O . ILE A 1 124 ? 2.891 19.030 18.685 1.00 25.56 147 ILE A O 1
ATOM 727 N N . TYR A 1 125 ? 3.648 17.678 20.322 1.00 38.17 148 TYR A N 1
ATOM 728 C CA . TYR A 1 125 ? 3.081 16.460 19.741 1.00 35.65 148 TYR A CA 1
ATOM 729 C C . TYR A 1 125 ? 1.786 16.213 20.485 1.00 34.03 148 TYR A C 1
ATOM 730 O O . TYR A 1 125 ? 1.800 15.884 21.672 1.00 35.66 148 TYR A O 1
ATOM 739 N N . SER A 1 126 ? 0.668 16.390 19.797 1.00 31.82 149 SER A N 1
ATOM 740 C CA . SER A 1 126 ? -0.614 16.312 20.458 1.00 36.10 149 SER A CA 1
ATOM 741 C C . SER A 1 126 ? -1.409 15.071 20.096 1.00 35.43 149 SER A C 1
ATOM 742 O O . SER A 1 126 ? -1.073 14.330 19.161 1.00 36.01 149 SER A O 1
ATOM 745 N N . SER A 1 127 ? -2.491 14.878 20.840 1.00 35.33 150 SER A N 1
ATOM 746 C CA . SER A 1 127 ? -3.282 13.651 20.773 1.00 33.56 150 SER A CA 1
ATOM 747 C C . SER A 1 127 ? -4.032 13.490 19.461 1.00 26.92 150 SER A C 1
ATOM 748 O O . SER A 1 127 ? -4.615 12.440 19.214 1.00 45.29 150 SER A O 1
ATOM 751 N N . ASN A 1 128 ? -4.039 14.513 18.623 1.00 28.77 151 ASN A N 1
ATOM 752 C CA . ASN A 1 128 ? -4.647 14.364 17.303 1.00 29.99 151 ASN A CA 1
ATOM 753 C C . ASN A 1 128 ? -3.586 14.066 16.275 1.00 29.93 151 ASN A C 1
ATOM 754 O O . ASN A 1 128 ? -3.851 14.016 15.079 1.00 35.26 151 ASN A O 1
ATOM 759 N N . GLY A 1 129 ? -2.361 13.893 16.753 1.00 35.25 152 GLY A N 1
ATOM 760 C CA . GLY A 1 129 ? -1.261 13.510 15.884 1.00 39.94 152 GLY A CA 1
ATOM 761 C C . GLY A 1 129 ? -0.421 14.667 15.384 1.00 39.10 152 GLY A C 1
ATOM 762 O O . GLY A 1 129 ? 0.676 14.463 14.851 1.00 35.98 152 GLY A O 1
ATOM 763 N N . ASN A 1 130 ? -0.935 15.878 15.571 1.00 35.22 153 ASN A N 1
ATOM 764 C CA . ASN A 1 130 ? -0.247 17.086 15.140 1.00 36.86 153 ASN A CA 1
ATOM 765 C C . ASN A 1 130 ? 1.104 17.253 15.787 1.00 32.40 153 ASN A C 1
ATOM 766 O O . ASN A 1 130 ? 1.328 16.835 16.917 1.00 31.60 153 ASN A O 1
ATOM 771 N N . LYS A 1 131 ? 2.013 17.842 15.028 1.00 40.38 154 LYS A N 1
ATOM 772 C CA . LYS A 1 131 ? 3.249 18.362 15.567 1.00 39.08 154 LYS A CA 1
ATOM 773 C C . LYS A 1 131 ? 3.174 19.844 15.308 1.00 38.14 154 LYS A C 1
ATOM 774 O O . LYS A 1 131 ? 3.226 20.291 14.167 1.00 39.27 154 LYS A O 1
ATOM 780 N N . THR A 1 132 ? 3.040 20.603 16.381 1.00 36.82 155 THR A N 1
ATOM 781 C CA . THR A 1 132 ? 2.824 22.029 16.279 1.00 32.75 155 THR A CA 1
ATOM 782 C C . THR A 1 132 ? 4.044 22.716 16.849 1.00 34.36 155 THR A C 1
ATOM 783 O O . THR A 1 132 ? 4.455 22.439 17.981 1.00 31.80 155 THR A O 1
ATOM 787 N N . VAL A 1 133 ? 4.656 23.568 16.036 1.00 37.47 156 VAL A N 1
ATOM 788 C CA . VAL A 1 133 ? 5.933 24.169 16.404 1.00 36.23 156 VAL A CA 1
ATOM 789 C C . VAL A 1 133 ? 5.680 25.369 17.313 1.00 33.91 156 VAL A C 1
ATOM 790 O O . VAL A 1 133 ? 5.678 26.527 16.881 1.00 28.77 156 VAL A O 1
ATOM 794 N N . TRP A 1 134 ? 5.448 25.066 18.585 1.00 28.51 157 TRP A N 1
ATOM 795 C CA . TRP A 1 134 ? 5.041 26.072 19.542 1.00 29.07 157 TRP A CA 1
ATOM 796 C C . TRP A 1 134 ? 6.196 27.031 19.803 1.00 34.32 157 TRP A C 1
ATOM 797 O O . TRP A 1 134 ? 5.981 28.182 20.156 1.00 35.10 157 TRP A O 1
ATOM 808 N N . LEU A 1 135 ? 7.419 26.572 19.572 1.00 32.54 158 LEU A N 1
ATOM 809 C CA . LEU A 1 135 ? 8.574 27.452 19.672 1.00 32.85 158 LEU A CA 1
ATOM 810 C C . LEU A 1 135 ? 8.379 28.636 18.742 1.00 28.91 158 LEU A C 1
ATOM 811 O O . LEU A 1 135 ? 8.679 29.771 19.085 1.00 29.77 158 LEU A O 1
ATOM 816 N N . ARG A 1 136 ? 7.897 28.3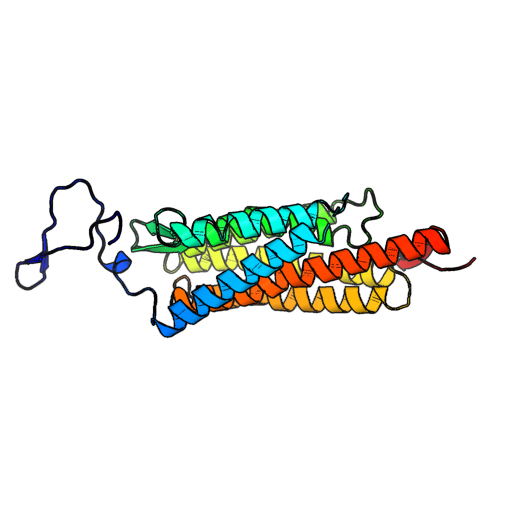33 17.547 1.00 35.60 159 ARG A N 1
ATOM 817 C CA . ARG A 1 136 ? 7.722 29.320 16.507 1.00 29.73 159 ARG A CA 1
ATOM 818 C C . ARG A 1 136 ? 6.591 30.287 16.910 1.00 33.07 159 ARG A C 1
ATOM 819 O O . ARG A 1 136 ? 6.758 31.506 16.860 1.00 31.55 159 ARG A O 1
ATOM 827 N N . TYR A 1 137 ? 5.464 29.721 17.347 1.00 30.45 160 TYR A N 1
ATOM 828 C CA . TYR A 1 137 ? 4.272 30.496 17.653 1.00 32.37 160 TYR A CA 1
ATOM 829 C C . TYR A 1 137 ? 4.468 31.289 18.926 1.00 29.28 160 TYR A C 1
ATOM 830 O O . TYR A 1 137 ? 4.027 32.422 19.006 1.00 30.59 160 TYR A O 1
ATOM 839 N N . ALA A 1 138 ? 5.154 30.696 19.899 1.00 27.77 161 ALA A N 1
ATOM 840 C CA . ALA A 1 138 ? 5.527 31.411 21.109 1.00 26.80 161 ALA A CA 1
ATOM 841 C C . ALA A 1 138 ? 6.451 32.580 20.749 1.00 31.16 161 ALA A C 1
ATOM 842 O O . ALA A 1 138 ? 6.280 33.687 21.253 1.00 30.68 161 ALA A O 1
ATOM 844 N N . GLU A 1 139 ? 7.420 32.328 19.867 1.00 33.57 162 GLU A N 1
ATOM 845 C CA . GLU A 1 139 ? 8.320 33.382 19.415 1.00 34.54 162 GLU A CA 1
ATOM 846 C C . GLU A 1 139 ? 7.547 34.510 18.742 1.00 38.80 162 GLU A C 1
ATOM 847 O O . GLU A 1 139 ? 7.844 35.686 18.974 1.00 38.62 162 GLU A O 1
ATOM 853 N N . TRP A 1 140 ? 6.570 34.152 17.903 1.00 30.29 163 TRP A N 1
ATOM 854 C CA . TRP A 1 140 ? 5.795 35.161 17.201 1.00 31.91 163 TRP A CA 1
ATOM 855 C C . TRP A 1 140 ? 5.051 36.021 18.203 1.00 32.86 163 TRP A C 1
ATOM 856 O O . TRP A 1 140 ? 5.001 37.247 18.082 1.00 31.75 163 TRP A O 1
ATOM 867 N N . LEU A 1 141 ? 4.481 35.358 19.206 1.00 30.26 164 LEU A N 1
ATOM 868 C CA . LEU A 1 141 ? 3.774 36.057 20.273 1.00 38.70 164 LEU A CA 1
ATOM 869 C C . LEU A 1 141 ? 4.662 37.063 20.990 1.00 33.30 164 LEU A C 1
ATOM 870 O O . LEU A 1 141 ? 4.208 38.123 21.416 1.00 29.08 164 LEU A O 1
ATOM 875 N N . LEU A 1 142 ? 5.924 36.685 21.155 1.00 25.34 165 LEU A N 1
ATOM 876 C CA . LEU A 1 142 ? 6.888 37.461 21.889 1.00 32.34 165 LEU A CA 1
ATOM 877 C C . LEU A 1 142 ? 7.437 38.589 21.016 1.00 39.96 165 LEU A C 1
ATOM 878 O O . LEU A 1 142 ? 7.709 39.683 21.498 1.00 38.53 165 LEU A O 1
ATOM 883 N N . THR A 1 143 ? 7.591 38.323 19.723 1.00 38.10 166 THR A N 1
ATOM 884 C CA . THR A 1 143 ? 8.306 39.272 18.864 1.00 36.15 166 THR A CA 1
ATOM 885 C C . THR A 1 143 ? 7.425 40.147 17.967 1.00 29.55 166 THR A C 1
ATOM 886 O O . THR A 1 143 ? 7.697 41.319 17.818 1.00 28.81 166 THR A O 1
ATOM 890 N N . CYS A 1 144 ? 6.396 39.567 17.352 1.00 28.44 167 CYS A N 1
ATOM 891 C CA . CYS A 1 144 ? 5.521 40.311 16.441 1.00 35.60 167 CYS A CA 1
ATOM 892 C C . CYS A 1 144 ? 4.875 41.572 17.017 1.00 36.50 167 CYS A C 1
ATOM 893 O O . CYS A 1 144 ? 4.804 42.587 16.318 1.00 40.04 167 CYS A O 1
ATOM 896 N N . PRO A 1 145 ? 4.371 41.509 18.270 1.00 32.98 168 PRO A N 1
ATOM 897 C CA . PRO A 1 145 ? 3.732 42.734 18.745 1.00 24.99 168 PRO A CA 1
ATOM 898 C C . PRO A 1 145 ? 4.803 43.785 18.916 1.00 31.74 168 PRO A C 1
ATOM 899 O O . PRO A 1 145 ? 4.542 44.949 18.661 1.00 28.43 168 PRO A O 1
ATOM 903 N N . VAL A 1 146 ? 5.997 43.353 19.312 1.00 33.98 169 VAL A N 1
ATOM 904 C CA . VAL A 1 146 ? 7.104 44.261 19.535 1.00 36.73 169 VAL A CA 1
ATOM 905 C C . VAL A 1 146 ? 7.624 44.849 18.234 1.00 34.81 169 VAL A C 1
ATOM 906 O O . VAL A 1 146 ? 7.994 46.022 18.181 1.00 38.33 169 VAL A O 1
ATOM 910 N N . ILE A 1 147 ? 7.643 44.039 17.184 1.00 31.75 170 ILE A N 1
ATOM 911 C CA . ILE A 1 147 ? 7.884 44.559 15.838 1.00 33.85 170 ILE A CA 1
ATOM 912 C C . ILE A 1 147 ? 6.801 45.570 15.442 1.00 38.36 170 ILE A C 1
ATOM 913 O O . ILE A 1 147 ? 7.085 46.652 14.913 1.00 30.70 170 ILE A O 1
ATOM 918 N N . LEU A 1 148 ? 5.552 45.226 15.725 1.00 36.64 171 LEU A N 1
ATOM 919 C CA . LEU A 1 148 ? 4.454 46.121 15.392 1.00 33.27 171 LEU A CA 1
ATOM 920 C C . LEU A 1 148 ? 4.507 47.406 16.206 1.00 36.84 171 LEU A C 1
ATOM 921 O O . LEU A 1 148 ? 4.113 48.473 15.728 1.00 32.69 171 LEU A O 1
ATOM 926 N N . ILE A 1 149 ? 4.997 47.292 17.436 1.00 29.04 172 ILE A N 1
ATOM 927 C CA . ILE A 1 149 ? 5.176 48.453 18.273 1.00 34.02 172 ILE A CA 1
ATOM 928 C C . ILE A 1 149 ? 6.255 49.335 17.654 1.00 35.80 172 ILE A C 1
ATOM 929 O O . ILE A 1 149 ? 6.113 50.561 17.592 1.00 37.82 172 ILE A O 1
ATOM 934 N N . HIS A 1 150 ? 7.323 48.691 17.190 1.00 29.10 173 HIS A N 1
ATOM 935 C CA . HIS A 1 150 ? 8.377 49.383 16.483 1.00 34.15 173 HIS A CA 1
ATOM 936 C C . HIS A 1 150 ? 7.782 50.059 15.251 1.00 31.98 173 HIS A C 1
ATOM 937 O O . HIS A 1 150 ? 8.054 51.227 14.988 1.00 32.38 173 HIS A O 1
ATOM 944 N N . LEU A 1 151 ? 6.977 49.314 14.499 1.00 33.08 174 LEU A N 1
ATOM 945 C CA . LEU A 1 151 ? 6.409 49.830 13.262 1.00 37.88 174 LEU A CA 1
ATOM 946 C C . LEU A 1 151 ? 5.550 51.041 13.588 1.00 40.19 174 LEU A C 1
ATOM 947 O O . LEU A 1 151 ? 5.462 51.988 12.823 1.00 49.49 174 LEU A O 1
ATOM 952 N N . SER A 1 152 ? 4.947 51.006 14.762 1.00 37.81 175 SER A N 1
ATOM 953 C CA . SER A 1 152 ? 4.019 52.033 15.162 1.00 42.23 175 SER A CA 1
ATOM 954 C C . SER A 1 152 ? 4.763 53.275 15.571 1.00 41.50 175 SER A C 1
ATOM 955 O O . SER A 1 152 ? 4.168 54.321 15.798 1.00 34.16 175 SER A O 1
ATOM 958 N N . ASN A 1 153 ? 6.074 53.152 15.660 1.00 37.94 176 ASN A N 1
ATOM 959 C CA . ASN A 1 153 ? 6.890 54.294 15.979 1.00 36.87 176 ASN A CA 1
ATOM 960 C C . ASN A 1 153 ? 8.181 54.234 15.181 1.00 36.18 176 ASN A C 1
ATOM 961 O O . ASN A 1 153 ? 9.264 54.231 15.746 1.00 35.85 176 ASN A O 1
ATOM 966 N N . LEU A 1 154 ? 8.060 54.169 13.860 1.00 33.32 177 LEU A N 1
ATOM 967 C CA . LEU A 1 154 ? 9.239 54.019 13.003 1.00 34.99 177 LEU A CA 1
ATOM 968 C C . LEU A 1 154 ? 10.323 55.077 13.239 1.00 41.85 177 LEU A C 1
ATOM 969 O O . LEU A 1 154 ? 11.508 54.761 13.181 1.00 38.47 177 LEU A O 1
ATOM 974 N N . THR A 1 155 ? 9.913 56.320 13.504 1.00 44.36 178 THR A N 1
ATOM 975 C CA . THR A 1 155 ? 10.862 57.413 13.731 1.00 45.96 178 THR A CA 1
ATOM 976 C C . THR A 1 155 ? 11.570 57.271 15.082 1.00 47.68 178 THR A C 1
ATOM 977 O O . THR A 1 155 ? 12.689 57.745 15.248 1.00 48.47 178 THR A O 1
ATOM 981 N N . GLY A 1 156 ? 10.913 56.625 16.042 1.00 43.82 179 GLY A N 1
ATOM 982 C CA . GLY A 1 156 ? 11.459 56.470 17.378 1.00 43.42 179 GLY A CA 1
ATOM 983 C C . GLY A 1 156 ? 11.272 57.704 18.241 1.00 59.43 179 GLY A C 1
ATOM 984 O O . GLY A 1 156 ? 11.549 57.682 19.438 1.00 74.36 179 GLY A O 1
ATOM 985 N N . LEU A 1 157 ? 10.774 58.775 17.634 1.00 58.05 180 LEU A N 1
ATOM 986 C CA . LEU A 1 157 ? 10.692 60.069 18.288 1.00 69.09 180 LEU A CA 1
ATOM 987 C C . LEU A 1 157 ? 9.618 60.103 19.337 1.00 89.42 180 LEU A C 1
ATOM 988 O O . LEU A 1 157 ? 9.807 60.606 20.448 1.00 97.66 180 LEU A O 1
ATOM 993 N N . ALA A 1 158 ? 8.479 59.550 18.969 1.00 96.34 181 ALA A N 1
ATOM 994 C CA . ALA A 1 158 ? 7.241 59.950 19.590 1.00 103.38 181 ALA A CA 1
ATOM 995 C C . ALA A 1 158 ? 6.930 59.254 20.910 1.00 103.51 181 ALA A C 1
ATOM 996 O O . ALA A 1 158 ? 7.495 58.210 21.236 1.00 110.78 181 ALA A O 1
ATOM 998 N N . ASN A 1 159 ? 6.063 59.893 21.686 1.00 97.19 182 ASN A N 1
ATOM 999 C CA . ASN A 1 159 ? 5.174 59.180 22.583 1.00 98.56 182 ASN A CA 1
ATOM 1000 C C . ASN A 1 159 ? 3.944 58.950 21.710 1.00 100.36 182 ASN A C 1
ATOM 1001 O O . ASN A 1 159 ? 2.857 59.472 21.972 1.00 92.04 182 ASN A O 1
ATOM 1003 N N . ASP A 1 160 ? 4.169 58.169 20.652 1.00 109.96 183 ASP A N 1
ATOM 1004 C CA . ASP A 1 160 ? 3.281 58.010 19.496 1.00 112.72 183 ASP A CA 1
ATOM 1005 C C . ASP A 1 160 ? 1.937 57.438 19.856 1.00 114.83 183 ASP A C 1
ATOM 1006 O O . ASP A 1 160 ? 0.881 58.044 19.641 1.00 119.26 183 ASP A O 1
ATOM 1011 N N . TYR A 1 161 ? 2.034 56.251 20.429 1.00 104.84 184 TYR A N 1
ATOM 1012 C CA . TYR A 1 161 ? 1.007 55.229 20.403 1.00 92.54 184 TYR A CA 1
ATOM 1013 C C . TYR A 1 161 ? -0.449 55.683 20.494 1.00 88.16 184 TYR A C 1
ATOM 1014 O O . TYR A 1 161 ? -0.866 56.360 21.433 1.00 87.68 184 TYR A O 1
ATOM 1023 N N . ASN A 1 162 ? -1.197 55.304 19.464 1.00 85.99 185 ASN A N 1
ATOM 1024 C CA . ASN A 1 162 ? -2.577 55.723 19.281 1.00 81.12 185 ASN A CA 1
ATOM 1025 C C . ASN A 1 162 ? -3.522 54.524 19.238 1.00 74.10 185 ASN A C 1
ATOM 1026 O O . ASN A 1 162 ? -3.126 53.405 19.574 1.00 59.84 185 ASN A O 1
ATOM 1031 N N . LYS A 1 163 ? -4.773 54.760 18.851 1.00 76.84 186 LYS A N 1
ATOM 1032 C CA . LYS A 1 163 ? -5.752 53.679 18.772 1.00 66.66 186 LYS A CA 1
ATOM 1033 C C . LYS A 1 163 ? -5.357 52.689 17.676 1.00 58.02 186 LYS A C 1
ATOM 1034 O O . LYS A 1 163 ? -5.524 51.473 17.835 1.00 44.03 186 LYS A O 1
ATOM 1036 N N . ARG A 1 164 ? -4.817 53.224 16.579 1.00 55.45 187 ARG A N 1
ATOM 1037 C CA . ARG A 1 164 ? -4.353 52.406 15.459 1.00 58.89 187 ARG A CA 1
ATOM 1038 C C . ARG A 1 164 ? -3.403 51.312 15.941 1.00 53.92 187 ARG A C 1
ATOM 1039 O O . ARG A 1 164 ? -3.565 50.132 15.628 1.00 56.86 187 ARG A O 1
ATOM 1047 N N . THR A 1 165 ? -2.419 51.733 16.722 1.00 44.07 188 THR A N 1
ATOM 1048 C CA . THR A 1 165 ? -1.396 50.849 17.233 1.00 44.13 188 THR A CA 1
ATOM 1049 C C . THR A 1 165 ? -1.998 49.704 18.033 1.00 40.01 188 THR A C 1
ATOM 1050 O O . THR A 1 165 ? -1.589 48.557 17.889 1.00 33.39 188 THR A O 1
ATOM 1054 N N . MET A 1 166 ? -2.973 50.030 18.874 1.00 34.85 189 MET A N 1
ATOM 1055 C CA . MET A 1 166 ? -3.673 49.028 19.654 1.00 35.09 189 MET A CA 1
ATOM 1056 C C . MET A 1 166 ? -4.372 48.002 18.755 1.00 35.53 189 MET A C 1
ATOM 1057 O O . MET A 1 166 ? -4.293 46.804 18.992 1.00 41.77 189 MET A O 1
ATOM 1062 N N . GLY A 1 167 ? -5.016 48.484 17.698 1.00 40.06 190 GLY A N 1
ATOM 1063 C CA . GLY A 1 167 ? -5.628 47.610 16.721 1.00 32.67 190 GLY A CA 1
ATOM 1064 C C . GLY A 1 167 ? -4.584 46.723 16.067 1.00 31.78 190 GLY A C 1
ATOM 1065 O O . GLY A 1 167 ? -4.827 45.539 15.863 1.00 38.22 190 GLY A O 1
ATOM 1066 N N . LEU A 1 168 ? -3.429 47.295 15.731 1.00 30.11 191 LEU A N 1
ATOM 1067 C CA . LEU A 1 168 ? -2.333 46.527 15.135 1.00 39.89 191 LEU A CA 1
ATOM 1068 C C . LEU A 1 168 ? -1.953 45.367 16.039 1.00 33.33 191 LEU A C 1
ATOM 1069 O O . LEU A 1 168 ? -1.858 44.223 15.606 1.00 37.09 191 LEU A O 1
ATOM 1074 N N . LEU A 1 169 ? -1.768 45.691 17.312 1.00 38.14 192 LEU A N 1
ATOM 1075 C CA . LEU A 1 169 ? -1.352 44.728 18.315 1.00 36.41 192 LEU A CA 1
ATOM 1076 C C . LEU A 1 169 ? -2.396 43.638 18.532 1.00 34.79 192 LEU A C 1
ATOM 1077 O O . LEU A 1 169 ? -2.064 42.459 18.609 1.00 34.36 192 LEU A O 1
ATOM 1082 N N . VAL A 1 170 ? -3.656 44.037 18.628 1.00 28.82 193 VAL A N 1
ATOM 1083 C CA . VAL A 1 170 ? -4.713 43.097 18.951 1.00 25.54 193 VAL A CA 1
ATOM 1084 C C . VAL A 1 170 ? -4.991 42.196 17.759 1.00 25.54 193 VAL A C 1
ATOM 1085 O O . VAL A 1 170 ? -5.213 40.984 17.914 1.00 36.89 193 VAL A O 1
ATOM 1089 N N . SER A 1 171 ? -4.969 42.779 16.564 1.00 29.94 194 SER A N 1
ATOM 1090 C CA . SER A 1 171 ? -5.242 41.984 15.389 1.00 31.13 194 SER A CA 1
ATOM 1091 C C . SER A 1 171 ? -4.115 40.978 15.221 1.00 35.47 194 SER A C 1
ATOM 1092 O O . SER A 1 171 ? -4.374 39.824 14.965 1.00 33.38 194 SER A O 1
ATOM 1095 N N . ASP A 1 172 ? -2.878 41.404 15.442 1.00 31.81 195 ASP A N 1
ATOM 1096 C CA . ASP A 1 172 ? -1.747 40.495 15.275 1.00 34.22 195 ASP A CA 1
ATOM 1097 C C . ASP A 1 172 ? -1.634 39.391 16.314 1.00 21.25 195 ASP A C 1
ATOM 1098 O O . ASP A 1 172 ? -1.315 38.261 15.968 1.00 31.85 195 ASP A O 1
ATOM 1103 N N . ILE A 1 173 ? -1.864 39.717 17.582 1.00 34.20 196 ILE A N 1
ATOM 1104 C CA . ILE A 1 173 ? -1.895 38.681 18.604 1.00 32.47 196 ILE A CA 1
ATOM 1105 C C . ILE A 1 173 ? -2.999 37.702 18.188 1.00 29.38 196 ILE A C 1
ATOM 1106 O O . ILE A 1 173 ? -2.836 36.494 18.266 1.00 37.40 196 ILE A O 1
ATOM 1111 N N . GLY A 1 174 ? -4.110 38.258 17.720 1.00 33.91 197 GLY A N 1
ATOM 1112 C CA . GLY A 1 174 ? -5.232 37.469 17.257 1.00 25.54 197 GLY A CA 1
ATOM 1113 C C . GLY A 1 174 ? -4.836 36.537 16.136 1.00 24.61 197 GLY A C 1
ATOM 1114 O O . GLY A 1 174 ? -5.140 35.338 16.222 1.00 28.13 197 GLY A O 1
ATOM 1115 N N . THR A 1 175 ? -4.124 37.035 15.116 1.00 33.03 198 THR A N 1
ATOM 1116 C CA . THR A 1 175 ? -3.785 36.135 14.016 1.00 37.17 198 THR A CA 1
ATOM 1117 C C . THR A 1 175 ? -2.898 34.994 14.490 1.00 24.31 198 THR A C 1
ATOM 1118 O O . THR A 1 175 ? -3.071 33.862 14.062 1.00 29.43 198 THR A O 1
ATOM 1122 N N . ILE A 1 176 ? -1.988 35.288 15.412 1.00 31.03 199 ILE A N 1
ATOM 1123 C CA . ILE A 1 176 ? -1.103 34.260 15.931 1.00 32.15 199 ILE A CA 1
ATOM 1124 C C . ILE A 1 176 ? -1.891 33.231 16.742 1.00 31.52 199 ILE A C 1
ATOM 1125 O O . ILE A 1 176 ? -1.686 32.032 16.588 1.00 31.26 199 ILE A O 1
ATOM 1130 N N . VAL A 1 177 ? -2.813 33.704 17.576 1.00 23.88 200 VAL A N 1
ATOM 1131 C CA . VAL A 1 177 ? -3.641 32.803 18.345 1.00 26.82 200 VAL A CA 1
ATOM 1132 C C . VAL A 1 177 ? -4.474 31.878 17.459 1.00 23.09 200 VAL A C 1
ATOM 1133 O O . VAL A 1 177 ? -4.491 30.680 17.685 1.00 29.89 200 VAL A O 1
ATOM 1137 N N . TRP A 1 178 ? -5.139 32.441 16.446 1.00 25.01 201 TRP A N 1
ATOM 1138 C CA . TRP A 1 178 ? -5.911 31.653 15.482 1.00 32.00 201 TRP A CA 1
ATOM 1139 C C . TRP A 1 178 ? -5.034 30.712 14.662 1.00 36.06 201 TRP A C 1
ATOM 1140 O O . TRP A 1 178 ? -5.408 29.565 14.409 1.00 38.97 201 TRP A O 1
ATOM 1151 N N . GLY A 1 179 ? -3.865 31.197 14.243 1.00 31.25 202 GLY A N 1
ATOM 1152 C CA . GLY A 1 179 ? -2.974 30.356 13.463 1.00 31.57 202 GLY A CA 1
ATOM 1153 C C . GLY A 1 179 ? -2.424 29.214 14.295 1.00 33.62 202 GLY A C 1
ATOM 1154 O O . GLY A 1 179 ? -2.322 28.096 13.822 1.00 34.48 202 GLY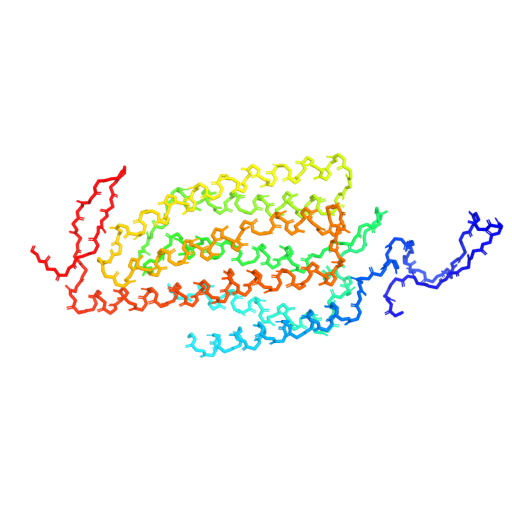 A O 1
ATOM 1155 N N . THR A 1 180 ? -2.062 29.517 15.539 1.00 30.69 203 THR A N 1
ATOM 1156 C CA . THR A 1 180 ? -1.549 28.526 16.455 1.00 28.00 203 THR A CA 1
ATOM 1157 C C . THR A 1 180 ? -2.632 27.500 16.712 1.00 31.21 203 THR A C 1
ATOM 1158 O O . THR A 1 180 ? -2.390 26.285 16.665 1.00 34.12 203 THR A O 1
ATOM 1162 N N . THR A 1 181 ? -3.831 27.998 16.982 1.00 30.72 204 THR A N 1
ATOM 1163 C CA . THR A 1 181 ? -4.992 27.135 17.148 1.00 30.13 204 THR A CA 1
ATOM 1164 C C . THR A 1 181 ? -5.225 26.304 15.882 1.00 32.83 204 THR A C 1
ATOM 1165 O O . THR A 1 181 ? -5.524 25.111 15.961 1.00 38.81 204 THR A O 1
ATOM 1169 N N . ALA A 1 182 ? -5.079 26.935 14.721 1.00 30.43 205 ALA A N 1
ATOM 1170 C CA . ALA A 1 182 ? -5.232 26.232 13.449 1.00 32.62 205 ALA A CA 1
ATOM 1171 C C . ALA A 1 182 ? -4.185 25.124 13.331 1.00 35.56 205 ALA A C 1
ATOM 1172 O O . ALA A 1 182 ? -4.491 23.985 12.951 1.00 35.74 205 ALA A O 1
ATOM 1174 N N . ALA A 1 183 ? -2.950 25.458 13.671 1.00 35.96 206 ALA A N 1
ATOM 1175 C CA . ALA A 1 183 ? -1.873 24.483 13.639 1.00 41.69 206 ALA A CA 1
ATOM 1176 C C . ALA A 1 183 ? -2.169 23.285 14.560 1.00 35.56 206 ALA A C 1
ATOM 1177 O O . ALA A 1 183 ? -1.895 22.147 14.217 1.00 31.48 206 ALA A O 1
ATOM 1179 N N . LEU A 1 184 ? -2.734 23.573 15.726 1.00 35.43 207 LEU A N 1
ATOM 1180 C CA . LEU A 1 184 ? -3.051 22.574 16.731 1.00 30.58 207 LEU A CA 1
ATOM 1181 C C . LEU A 1 184 ? -4.249 21.732 16.311 1.00 26.01 207 LEU A C 1
ATOM 1182 O O . LEU A 1 184 ? -4.449 20.640 16.814 1.00 33.11 207 LEU A O 1
ATOM 1187 N N . SER A 1 185 ? -5.036 22.259 15.380 1.00 33.96 208 SER A N 1
ATOM 1188 C CA . SER A 1 185 ? -6.248 21.609 14.912 1.00 37.64 208 SER A CA 1
ATOM 1189 C C . SER A 1 185 ? -6.041 20.783 13.646 1.00 40.69 208 SER A C 1
ATOM 1190 O O . SER A 1 185 ? -4.922 20.631 13.152 1.00 37.78 208 SER A O 1
ATOM 1193 N N . LYS A 1 186 ? -7.156 20.275 13.130 1.00 38.27 209 LYS A N 1
ATOM 1194 C CA . LYS A 1 186 ? -7.187 19.407 11.966 1.00 41.26 209 LYS A CA 1
ATOM 1195 C C . LYS A 1 186 ? -8.409 19.785 11.155 1.00 41.33 209 LYS A C 1
ATOM 1196 O O . LYS A 1 186 ? -9.313 20.438 11.667 1.00 40.97 209 LYS A O 1
ATOM 1202 N N . GLY A 1 187 ? -8.423 19.367 9.893 1.00 50.74 210 GLY A N 1
ATOM 1203 C CA . GLY A 1 187 ? -9.568 19.525 9.013 1.00 50.35 210 GLY A CA 1
ATOM 1204 C C . GLY A 1 187 ? -10.271 20.871 8.991 1.00 53.65 210 GLY A C 1
ATOM 1205 O O . GLY A 1 187 ? -9.642 21.924 8.893 1.00 53.25 210 GLY A O 1
ATOM 1206 N N . TYR A 1 188 ? -11.596 20.808 9.085 1.00 53.16 211 TYR A N 1
ATOM 1207 C CA . TYR A 1 188 ? -12.463 21.969 9.006 1.00 50.16 211 TYR A CA 1
ATOM 1208 C C . TYR A 1 188 ? -12.133 22.999 10.075 1.00 44.19 211 TYR A C 1
ATOM 1209 O O . TYR A 1 188 ? -12.101 24.199 9.792 1.00 37.65 211 TYR A O 1
ATOM 1211 N N . VAL A 1 189 ? -11.897 22.555 11.306 1.00 34.18 212 VAL A N 1
ATOM 1212 C CA . VAL A 1 189 ? -11.653 23.542 12.345 1.00 41.88 212 VAL A CA 1
ATOM 1213 C C . VAL A 1 189 ? -10.283 24.221 12.183 1.00 40.56 212 VAL A C 1
ATOM 1214 O O . VAL A 1 189 ? -10.148 25.420 12.402 1.00 41.39 212 VAL A O 1
ATOM 1218 N N . ARG A 1 190 ? -9.291 23.471 11.727 1.00 42.27 213 ARG A N 1
ATOM 1219 C CA . ARG A 1 190 ? -8.048 24.097 11.333 1.00 34.14 213 ARG A CA 1
ATOM 1220 C C . ARG A 1 190 ? -8.284 25.155 10.258 1.00 38.66 213 ARG A C 1
ATOM 1221 O O . ARG A 1 190 ? -7.774 26.274 10.363 1.00 44.83 213 ARG A O 1
ATOM 1229 N N . VAL A 1 191 ? -9.057 24.802 9.231 1.00 38.12 214 VAL A N 1
ATOM 1230 C CA . VAL A 1 191 ? -9.422 25.748 8.181 1.00 35.60 214 VAL A CA 1
ATOM 1231 C C . VAL A 1 191 ? -10.086 27.007 8.744 1.00 39.38 214 VAL A C 1
ATOM 1232 O O . VAL A 1 191 ? -9.707 28.135 8.380 1.00 34.25 214 VAL A O 1
ATOM 1236 N N . ILE A 1 192 ? -11.049 26.810 9.647 1.00 36.69 215 ILE A N 1
ATOM 1237 C CA . ILE A 1 192 ? -11.765 27.927 10.264 1.00 36.26 215 ILE A CA 1
ATOM 1238 C C . ILE A 1 192 ? -10.795 28.875 10.962 1.00 33.05 215 ILE A C 1
ATOM 1239 O O . ILE A 1 192 ? -10.827 30.090 10.746 1.00 41.22 215 ILE A O 1
ATOM 1244 N N . PHE A 1 193 ? -9.937 28.313 11.804 1.00 32.45 216 PHE A N 1
ATOM 1245 C CA . PHE A 1 193 ? -9.035 29.134 12.586 1.00 37.86 216 PHE A CA 1
ATOM 1246 C C . PHE A 1 193 ? -8.003 29.834 11.716 1.00 35.08 216 PHE A C 1
ATOM 1247 O O . PHE A 1 193 ? -7.752 31.021 11.890 1.00 31.17 216 PHE A O 1
ATOM 1255 N N . PHE A 1 194 ? -7.458 29.109 10.745 1.00 34.43 217 PHE A N 1
ATOM 1256 C CA . PHE A 1 194 ? -6.562 29.722 9.789 1.00 35.77 217 PHE A CA 1
ATOM 1257 C C . PHE A 1 194 ? -7.260 30.898 9.119 1.00 39.00 217 PHE A C 1
ATOM 1258 O O . PHE A 1 194 ? -6.657 31.961 8.938 1.00 45.49 217 PHE A O 1
ATOM 1266 N N . LEU A 1 195 ? -8.526 30.706 8.756 1.00 38.85 218 LEU A N 1
ATOM 1267 C CA . LEU A 1 195 ? -9.285 31.766 8.100 1.00 48.93 218 LEU A CA 1
ATOM 1268 C C . LEU A 1 195 ? -9.547 32.934 9.047 1.00 39.38 218 LEU A C 1
ATOM 1269 O O . LEU A 1 195 ? -9.484 34.089 8.644 1.00 40.61 218 LEU A O 1
ATOM 1274 N N . MET A 1 196 ? -9.827 32.627 10.305 1.00 31.43 219 MET A N 1
ATOM 1275 C CA . MET A 1 196 ? -9.930 33.668 11.314 1.00 37.09 219 MET A CA 1
ATOM 1276 C C . MET A 1 196 ? -8.594 34.394 11.465 1.00 35.93 219 MET A C 1
ATOM 1277 O O . MET A 1 196 ? -8.558 35.608 11.577 1.00 32.37 219 MET A O 1
ATOM 1282 N N . GLY A 1 197 ? -7.497 33.644 11.466 1.00 36.43 220 GLY A N 1
ATOM 1283 C CA . GLY A 1 197 ? -6.185 34.250 11.556 1.00 43.87 220 GLY A CA 1
ATOM 1284 C C . GLY A 1 197 ? -5.963 35.120 10.347 1.00 38.40 220 GLY A C 1
ATOM 1285 O O . GLY A 1 197 ? -5.403 36.210 10.439 1.00 37.23 220 GLY A O 1
ATOM 1286 N N . LEU A 1 198 ? -6.441 34.640 9.207 1.00 40.46 221 LEU A N 1
ATOM 1287 C CA . LEU A 1 198 ? -6.289 35.366 7.963 1.00 41.37 221 LEU A CA 1
ATOM 1288 C C . LEU A 1 198 ? -7.042 36.686 8.017 1.00 39.96 221 LEU A C 1
ATOM 1289 O O . LEU A 1 198 ? -6.522 37.731 7.610 1.00 42.92 221 LEU A O 1
ATOM 1294 N N . CYS A 1 199 ? -8.253 36.663 8.558 1.00 37.29 222 CYS A N 1
ATOM 1295 C CA . CYS A 1 199 ? -9.025 37.903 8.633 1.00 45.38 222 CYS A CA 1
ATOM 1296 C C . CYS A 1 199 ? -8.364 38.929 9.541 1.00 39.12 222 CYS A C 1
ATOM 1297 O O . CYS A 1 199 ? -8.346 40.126 9.257 1.00 39.28 222 CYS A O 1
ATOM 1300 N N . TYR A 1 200 ? -7.824 38.448 10.647 1.00 35.91 223 TYR A N 1
ATOM 1301 C CA . TYR A 1 200 ? -7.121 39.313 11.562 1.00 37.57 223 TYR A CA 1
ATOM 1302 C C . TYR A 1 200 ? -5.856 39.821 10.871 1.00 31.37 223 TYR A C 1
ATOM 1303 O O . TYR A 1 200 ? -5.471 40.966 11.025 1.00 36.05 223 TYR A O 1
ATOM 1312 N N . GLY A 1 201 ? -5.226 38.948 10.095 1.00 35.48 224 GLY A N 1
ATOM 1313 C CA . GLY A 1 201 ? -3.979 39.273 9.433 1.00 35.29 224 GLY A CA 1
ATOM 1314 C C . GLY A 1 201 ? -4.182 40.356 8.401 1.00 43.66 224 GLY A C 1
ATOM 1315 O O . GLY A 1 201 ? -3.384 41.280 8.291 1.00 38.34 224 GLY A O 1
ATOM 1316 N N . ILE A 1 202 ? -5.258 40.228 7.635 1.00 47.87 225 ILE A N 1
ATOM 1317 C CA . ILE A 1 202 ? -5.600 41.213 6.630 1.00 37.27 225 ILE A CA 1
ATOM 1318 C C . ILE A 1 202 ? -5.771 42.568 7.297 1.00 44.65 225 ILE A C 1
ATOM 1319 O O . ILE A 1 202 ? -5.230 43.584 6.831 1.00 44.59 225 ILE A O 1
ATOM 1324 N N . TYR A 1 203 ? -6.518 42.566 8.399 1.00 44.64 226 TYR A N 1
ATOM 1325 C CA . TYR A 1 203 ? -6.715 43.759 9.214 1.00 38.70 226 TYR A CA 1
ATOM 1326 C C . TYR A 1 203 ? -5.358 44.350 9.625 1.00 33.22 226 TYR A C 1
ATOM 1327 O O . TYR A 1 203 ? -5.130 45.547 9.516 1.00 39.74 226 TYR A O 1
ATOM 1336 N N . THR A 1 204 ? -4.459 43.492 10.086 1.00 35.45 227 THR A N 1
ATOM 1337 C CA . THR A 1 204 ? -3.107 43.904 10.443 1.00 33.62 227 THR A CA 1
ATOM 1338 C C . THR A 1 204 ? -2.314 44.486 9.285 1.00 35.52 227 THR A C 1
ATOM 1339 O O . THR A 1 204 ? -1.654 45.507 9.445 1.00 44.01 227 THR A O 1
ATOM 1343 N N . PHE A 1 205 ? -2.372 43.841 8.125 1.00 37.27 228 PHE A N 1
ATOM 1344 C CA . PHE A 1 205 ? -1.623 44.312 6.969 1.00 39.83 228 PHE A CA 1
ATOM 1345 C C . PHE A 1 205 ? -2.125 45.671 6.533 1.00 38.27 228 PHE A C 1
ATOM 1346 O O . PHE A 1 205 ? -1.333 46.558 6.203 1.00 46.33 228 PHE A O 1
ATOM 1354 N N . PHE A 1 206 ? -3.442 45.831 6.527 1.00 42.59 229 PHE A N 1
ATOM 1355 C CA . PHE A 1 206 ? -4.026 47.096 6.116 1.00 51.09 229 PHE A CA 1
ATOM 1356 C C . PHE A 1 206 ? -3.595 48.166 7.092 1.00 45.51 229 PHE A C 1
ATOM 1357 O O . PHE A 1 206 ? -3.159 49.227 6.667 1.00 37.74 229 PHE A O 1
ATO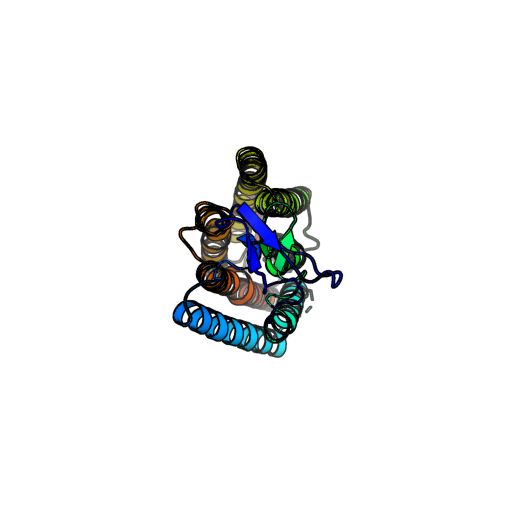M 1365 N N . ASN A 1 207 ? -3.689 47.870 8.391 1.00 38.85 230 ASN A N 1
ATOM 1366 C CA . ASN A 1 207 ? -3.276 48.820 9.403 1.00 36.10 230 ASN A CA 1
ATOM 1367 C C . ASN A 1 207 ? -1.801 49.182 9.243 1.00 40.50 230 ASN A C 1
ATOM 1368 O O . ASN A 1 207 ? -1.442 50.357 9.236 1.00 42.21 230 ASN A O 1
ATOM 1373 N N . ALA A 1 208 ? -0.963 48.164 9.087 1.00 39.77 231 ALA A N 1
ATOM 1374 C CA . ALA A 1 208 ? 0.473 48.346 8.949 1.00 33.83 231 ALA A CA 1
ATOM 1375 C C . ALA A 1 208 ? 0.758 49.217 7.746 1.00 29.85 231 ALA A C 1
ATOM 1376 O O . ALA A 1 208 ? 1.701 49.987 7.742 1.00 38.29 231 ALA A O 1
ATOM 1378 N N . ALA A 1 209 ? -0.053 49.047 6.709 1.00 35.13 232 ALA A N 1
ATOM 1379 C CA . ALA A 1 209 ? 0.121 49.765 5.459 1.00 42.12 232 ALA A CA 1
ATOM 1380 C C . ALA A 1 209 ? -0.102 51.257 5.675 1.00 47.84 232 ALA A C 1
ATOM 1381 O O . ALA A 1 209 ? 0.687 52.077 5.197 1.00 42.19 232 ALA A O 1
ATOM 1383 N N . LYS A 1 210 ? -1.160 51.606 6.409 1.00 45.90 233 LYS A N 1
ATOM 1384 C CA . LYS A 1 210 ? -1.444 53.014 6.695 1.00 47.71 233 LYS A CA 1
ATOM 1385 C C . LYS A 1 210 ? -0.278 53.599 7.467 1.00 46.93 233 LYS A C 1
ATOM 1386 O O . LYS A 1 210 ? 0.150 54.731 7.206 1.00 44.04 233 LYS A O 1
ATOM 1392 N N . VAL A 1 211 ? 0.232 52.816 8.417 1.00 41.81 234 VAL A N 1
ATOM 1393 C CA . VAL A 1 211 ? 1.350 53.256 9.232 1.00 41.28 234 VAL A CA 1
ATOM 1394 C C . VAL A 1 211 ? 2.572 53.505 8.350 1.00 40.25 234 VAL A C 1
ATOM 1395 O O . VAL A 1 211 ? 3.224 54.549 8.454 1.00 39.42 234 VAL A O 1
ATOM 1399 N N . TYR A 1 212 ? 2.856 52.561 7.458 1.00 34.23 235 TYR A N 1
ATOM 1400 C CA . TYR A 1 212 ? 3.977 52.718 6.540 1.00 40.36 235 TYR A CA 1
ATOM 1401 C C . TYR A 1 212 ? 3.795 53.919 5.632 1.00 38.49 235 TYR A C 1
ATOM 1402 O O . TYR A 1 212 ? 4.730 54.685 5.420 1.00 39.69 235 TYR A O 1
ATOM 1411 N N . ILE A 1 213 ? 2.591 54.064 5.087 1.00 44.67 236 ILE A N 1
ATOM 1412 C CA . ILE A 1 213 ? 2.245 55.216 4.265 1.00 39.15 236 ILE A CA 1
ATOM 1413 C C . ILE A 1 213 ? 2.468 56.508 5.051 1.00 42.43 236 ILE A C 1
ATOM 1414 O O . ILE A 1 213 ? 3.129 57.433 4.573 1.00 42.30 236 ILE A O 1
ATOM 1419 N N . GLU A 1 214 ? 1.938 56.555 6.270 1.00 46.31 237 GLU A N 1
ATOM 1420 C CA . GLU A 1 214 ? 2.108 57.723 7.128 1.00 44.43 237 GLU A CA 1
ATOM 1421 C C . GLU A 1 214 ? 3.582 57.973 7.444 1.00 45.25 237 GLU A C 1
ATOM 1422 O O . GLU A 1 214 ? 4.034 59.113 7.430 1.00 46.60 237 GLU A O 1
ATOM 1428 N N . ALA A 1 215 ? 4.329 56.907 7.719 1.00 41.65 238 ALA A N 1
ATOM 1429 C CA . ALA A 1 215 ? 5.717 57.066 8.116 1.00 46.58 238 ALA A CA 1
ATOM 1430 C C . ALA A 1 215 ? 6.523 57.635 6.960 1.00 50.49 238 ALA A C 1
ATOM 1431 O O . ALA A 1 215 ? 7.363 58.523 7.150 1.00 50.08 238 ALA A O 1
ATOM 1433 N N . TYR A 1 216 ? 6.250 57.117 5.767 1.00 40.82 239 TYR A N 1
ATOM 1434 C CA . TYR A 1 216 ? 6.914 57.561 4.554 1.00 45.44 239 TYR A CA 1
ATOM 1435 C C . TYR A 1 216 ? 6.816 59.085 4.410 1.00 48.25 239 TYR A C 1
ATOM 1436 O O . TYR A 1 216 ? 7.796 59.751 4.100 1.00 46.83 239 TYR A O 1
ATOM 1445 N N . HIS A 1 217 ? 5.630 59.621 4.666 1.00 43.78 240 HIS A N 1
ATOM 1446 C CA . HIS A 1 217 ? 5.388 61.050 4.524 1.00 49.71 240 HIS A CA 1
ATOM 1447 C C . HIS A 1 217 ? 5.777 61.840 5.766 1.00 49.19 240 HIS A C 1
ATOM 1448 O O . HIS A 1 217 ? 5.794 63.065 5.742 1.00 49.44 240 HIS A O 1
ATOM 1455 N N . THR A 1 218 ? 6.083 61.135 6.848 1.00 46.84 241 THR A N 1
ATOM 1456 C CA . THR A 1 218 ? 6.478 61.779 8.089 1.00 48.52 241 THR A CA 1
ATOM 1457 C C . THR A 1 218 ? 7.989 62.005 8.133 1.00 47.93 241 THR A C 1
ATOM 1458 O O . THR A 1 218 ? 8.461 63.036 8.607 1.00 46.63 241 THR A O 1
ATOM 1462 N N . VAL A 1 219 ? 8.740 61.033 7.630 1.00 52.25 242 VAL A N 1
ATOM 1463 C CA . VAL A 1 219 ? 10.186 61.088 7.704 1.00 45.19 242 VAL A CA 1
ATOM 1464 C C 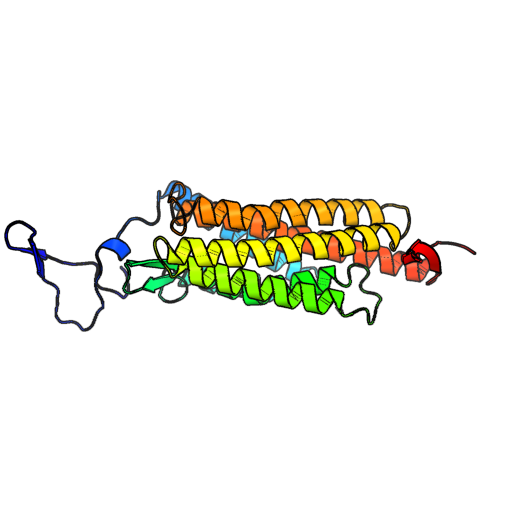. VAL A 1 219 ? 10.728 62.053 6.635 1.00 46.88 242 VAL A C 1
ATOM 1465 O O . VAL A 1 219 ? 10.025 62.346 5.659 1.00 47.04 242 VAL A O 1
ATOM 1469 N N . PRO A 1 220 ? 11.961 62.572 6.832 1.00 42.59 243 PRO A N 1
ATOM 1470 C CA . PRO A 1 220 ? 12.597 63.505 5.884 1.00 46.46 243 PRO A CA 1
ATOM 1471 C C . PRO A 1 220 ? 12.635 62.963 4.465 1.00 48.63 243 PRO A C 1
ATOM 1472 O O . PRO A 1 220 ? 12.674 61.749 4.288 1.00 55.59 243 PRO A O 1
ATOM 1476 N N . LYS A 1 221 ? 12.663 63.861 3.480 1.00 50.23 244 LYS A N 1
ATOM 1477 C CA . LYS A 1 221 ? 12.494 63.506 2.074 1.00 49.11 244 LYS A CA 1
ATOM 1478 C C . LYS A 1 221 ? 13.539 62.560 1.488 1.00 59.84 244 LYS A C 1
ATOM 1479 O O . LYS A 1 221 ? 13.290 61.908 0.473 1.00 76.02 244 LYS A O 1
ATOM 1481 N N . GLY A 1 222 ? 14.701 62.464 2.107 1.00 51.26 245 GLY A N 1
ATOM 1482 C CA . GLY A 1 222 ? 15.772 61.707 1.477 1.00 62.31 245 GLY A CA 1
ATOM 1483 C C . GLY A 1 222 ? 15.801 60.198 1.659 1.00 60.14 245 GLY A C 1
ATOM 1484 O O . GLY A 1 222 ? 14.840 59.480 1.366 1.00 67.88 245 GLY A O 1
ATOM 1485 N N . ARG A 1 223 ? 16.942 59.725 2.148 1.00 57.62 246 ARG A N 1
ATOM 1486 C CA . ARG A 1 223 ? 17.185 58.316 2.391 1.00 52.72 246 ARG A CA 1
ATOM 1487 C C . ARG A 1 223 ? 16.175 57.713 3.375 1.00 55.57 246 ARG A C 1
ATOM 1488 O O . ARG A 1 223 ? 15.848 56.534 3.285 1.00 40.10 246 ARG A O 1
ATOM 1492 N N . CYS A 1 224 ? 15.672 58.522 4.306 1.00 56.99 247 CYS A N 1
ATOM 1493 C CA . CYS A 1 224 ? 14.731 58.019 5.307 1.00 45.96 247 CYS A CA 1
ATOM 1494 C C . CYS A 1 224 ? 13.503 57.404 4.656 1.00 42.72 247 CYS A C 1
ATOM 1495 O O . CYS A 1 224 ? 12.945 56.445 5.165 1.00 42.12 247 CYS A O 1
ATOM 1498 N N . ARG A 1 225 ? 13.101 57.950 3.514 1.00 48.26 248 ARG A N 1
ATOM 1499 C CA . ARG A 1 225 ? 11.922 57.456 2.813 1.00 39.88 248 ARG A CA 1
ATOM 1500 C C . ARG A 1 225 ? 12.238 56.210 1.995 1.00 48.22 248 ARG A C 1
ATOM 1501 O O . ARG A 1 225 ? 11.365 55.370 1.774 1.00 54.84 248 ARG A O 1
ATOM 1509 N N . GLN A 1 226 ? 13.492 56.085 1.565 1.00 53.05 249 GLN A N 1
ATOM 1510 C CA . GLN A 1 226 ? 13.955 54.866 0.916 1.00 57.57 249 GLN A CA 1
ATOM 1511 C C . GLN A 1 226 ? 13.878 53.679 1.867 1.00 49.16 249 GLN A C 1
ATOM 1512 O O . GLN A 1 226 ? 13.415 52.615 1.475 1.00 48.25 249 GLN A O 1
ATOM 1518 N N . VAL A 1 227 ? 14.344 53.845 3.106 1.00 49.52 250 VAL A N 1
ATOM 1519 C CA . VAL A 1 227 ? 14.349 52.709 4.032 1.00 55.09 250 VAL A CA 1
ATOM 1520 C C . VAL A 1 227 ? 12.960 52.389 4.577 1.00 47.74 250 VAL A C 1
ATOM 1521 O O . VAL A 1 227 ? 12.647 51.228 4.775 1.00 47.10 250 VAL A O 1
ATOM 1525 N N . VAL A 1 228 ? 12.123 53.407 4.784 1.00 40.47 251 VAL A N 1
ATOM 1526 C CA . VAL A 1 228 ? 10.719 53.153 5.089 1.00 41.13 251 VAL A CA 1
ATOM 1527 C C . VAL A 1 228 ? 10.112 52.281 3.983 1.00 46.30 251 VAL A C 1
ATOM 1528 O O . VAL A 1 228 ? 9.448 51.272 4.251 1.00 45.05 251 VAL A O 1
ATOM 1532 N N . THR A 1 229 ? 10.369 52.666 2.737 1.00 43.01 252 THR A N 1
ATOM 1533 C CA . THR A 1 229 ? 9.913 51.893 1.589 1.00 45.21 252 THR A CA 1
ATOM 1534 C C . THR A 1 229 ? 10.479 50.478 1.650 1.00 47.33 252 THR A C 1
ATOM 1535 O O . THR A 1 229 ? 9.747 49.500 1.506 1.00 49.50 252 THR A O 1
ATOM 1539 N N . GLY A 1 230 ? 11.779 50.374 1.896 1.00 43.40 253 GLY A N 1
ATOM 1540 C CA . GLY A 1 230 ? 12.413 49.078 2.056 1.00 42.63 253 GLY A CA 1
ATOM 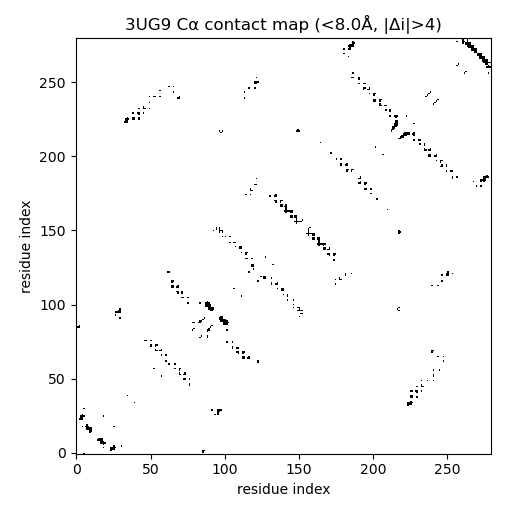1541 C C . GLY A 1 230 ? 11.830 48.279 3.214 1.00 45.34 253 GLY A C 1
ATOM 1542 O O . GLY A 1 230 ? 11.669 47.053 3.136 1.00 40.73 253 GLY A O 1
ATOM 1543 N N . MET A 1 231 ? 11.522 48.966 4.305 1.00 34.63 254 MET A N 1
ATOM 1544 C CA . MET A 1 231 ? 10.961 48.286 5.456 1.00 35.32 254 MET A CA 1
ATOM 1545 C C . MET A 1 231 ? 9.587 47.732 5.120 1.00 27.82 254 MET A C 1
ATOM 1546 O O . MET A 1 231 ? 9.252 46.619 5.515 1.00 40.35 254 MET A O 1
ATOM 1551 N N . ALA A 1 232 ? 8.810 48.513 4.379 1.00 27.93 255 ALA A N 1
ATOM 1552 C CA . ALA A 1 232 ? 7.476 48.122 3.972 1.00 34.63 255 ALA A CA 1
ATOM 1553 C C . ALA A 1 232 ? 7.599 46.846 3.169 1.00 43.07 255 ALA A C 1
ATOM 1554 O O . ALA A 1 232 ? 6.947 45.844 3.478 1.00 46.75 255 ALA A O 1
ATOM 1556 N N . TRP A 1 233 ? 8.478 46.872 2.171 1.00 48.84 256 TRP A N 1
ATOM 1557 C CA . TRP A 1 233 ? 8.723 45.694 1.345 1.00 41.42 256 TRP A CA 1
ATOM 1558 C C . TRP A 1 233 ? 9.141 44.504 2.179 1.00 40.59 256 TRP A C 1
ATOM 1559 O O . TRP A 1 233 ? 8.530 43.429 2.090 1.00 41.50 256 TRP A O 1
ATOM 1570 N N . LEU A 1 234 ? 10.173 44.704 2.995 1.00 44.98 257 LEU A N 1
ATOM 1571 C CA . LEU A 1 234 ? 10.642 43.674 3.909 1.00 41.60 257 LEU A CA 1
ATOM 1572 C C . LEU A 1 234 ? 9.484 43.112 4.723 1.00 39.79 257 LEU A C 1
ATOM 1573 O O . LEU A 1 234 ? 9.304 41.922 4.827 1.00 41.60 257 LEU A O 1
ATOM 1578 N N . PHE A 1 235 ? 8.699 44.005 5.286 1.00 38.84 258 PHE A N 1
ATOM 1579 C CA . PHE A 1 235 ? 7.598 43.641 6.139 1.00 38.20 258 PHE A CA 1
ATOM 1580 C C . PHE A 1 235 ? 6.508 42.840 5.413 1.00 40.96 258 PHE A C 1
ATOM 1581 O O . PHE A 1 235 ? 6.117 41.753 5.863 1.00 39.17 258 PHE A O 1
ATOM 1589 N N . PHE A 1 236 ? 5.993 43.367 4.303 1.00 44.67 259 PHE A N 1
ATOM 1590 C CA . PHE A 1 236 ? 4.821 42.726 3.691 1.00 39.79 259 PHE A CA 1
ATOM 1591 C C . PHE A 1 236 ? 5.154 41.409 2.990 1.00 38.04 259 PHE A C 1
ATOM 1592 O O . PHE A 1 236 ? 4.329 40.493 2.933 1.00 39.70 259 PHE A O 1
ATOM 1600 N N . VAL A 1 237 ? 6.374 41.304 2.482 1.00 40.60 260 VAL A N 1
ATOM 1601 C CA . VAL A 1 237 ? 6.798 40.079 1.823 1.00 49.19 260 VAL A CA 1
ATOM 1602 C C . VAL A 1 237 ? 7.043 39.010 2.883 1.00 46.60 260 VAL A C 1
ATOM 1603 O O . VAL A 1 237 ? 6.439 37.934 2.860 1.00 43.31 260 VAL A O 1
ATOM 1607 N N . SER A 1 238 ? 7.918 39.343 3.825 1.00 44.62 261 SER A N 1
ATOM 1608 C CA . SER A 1 238 ? 8.231 38.493 4.959 1.00 42.85 261 SER A CA 1
ATOM 1609 C C . SER A 1 238 ? 6.971 38.062 5.724 1.00 30.81 261 SER A C 1
ATOM 1610 O O . SER A 1 238 ? 6.752 36.885 5.955 1.00 47.13 261 SER A O 1
ATOM 1613 N N . TRP A 1 239 ? 6.147 39.025 6.123 1.00 36.35 262 TRP A N 1
ATOM 1614 C CA . TRP A 1 239 ? 4.992 38.709 6.951 1.00 36.65 262 TRP A CA 1
ATOM 1615 C C . TRP A 1 239 ? 3.956 37.945 6.149 1.00 44.56 262 TRP A C 1
ATOM 1616 O O . TRP A 1 239 ? 3.298 37.042 6.674 1.00 38.82 262 TRP A O 1
ATOM 1627 N N . GLY A 1 240 ? 3.822 38.308 4.872 1.00 45.82 263 GLY A N 1
ATOM 1628 C CA . GLY A 1 240 ? 2.911 37.617 3.978 1.00 41.35 263 GLY A CA 1
ATOM 1629 C C . GLY A 1 240 ? 3.332 36.176 3.739 1.00 41.22 263 GLY A C 1
ATOM 1630 O O . GLY A 1 240 ? 2.503 35.329 3.455 1.00 35.90 263 GLY A O 1
ATOM 1631 N N . MET A 1 241 ? 4.625 35.891 3.851 1.00 44.57 264 MET A N 1
ATOM 1632 C CA . MET A 1 241 ? 5.105 34.533 3.609 1.00 37.26 264 MET A CA 1
ATOM 1633 C C . MET A 1 241 ? 4.674 33.559 4.704 1.00 36.43 264 MET A C 1
ATOM 1634 O O . MET A 1 241 ? 4.572 32.366 4.459 1.00 50.47 264 MET A O 1
ATOM 1639 N N . PHE A 1 242 ? 4.388 34.061 5.901 1.00 40.55 265 PHE A N 1
ATOM 1640 C CA . PHE A 1 242 ? 4.011 33.169 7.008 1.00 39.56 265 PHE A CA 1
ATOM 1641 C C . PHE A 1 242 ? 2.722 32.400 6.752 1.00 36.90 265 PHE A C 1
ATOM 1642 O O . PHE A 1 242 ? 2.694 31.173 6.911 1.00 35.97 265 PHE A O 1
ATOM 1650 N N . PRO A 1 243 ? 1.637 33.108 6.371 1.00 37.33 266 PRO A N 1
ATOM 1651 C CA . PRO A 1 243 ? 0.471 32.294 6.012 1.00 41.09 266 PRO A CA 1
ATOM 1652 C C . PRO A 1 243 ? 0.750 31.370 4.829 1.00 41.60 266 PRO A C 1
ATOM 1653 O O . PRO A 1 243 ? 0.166 30.289 4.779 1.00 50.87 266 PRO A O 1
ATOM 1657 N N . ILE A 1 244 ? 1.629 31.772 3.911 1.00 41.09 267 ILE A N 1
ATOM 1658 C CA . ILE A 1 244 ? 1.947 30.922 2.759 1.00 35.94 267 ILE A CA 1
ATOM 1659 C C . ILE A 1 244 ? 2.631 29.648 3.262 1.00 40.42 267 ILE A C 1
ATOM 1660 O O . ILE A 1 244 ? 2.245 28.526 2.914 1.00 44.36 267 ILE A O 1
ATOM 1665 N N . LEU A 1 245 ? 3.653 29.845 4.089 1.00 43.18 268 LEU A N 1
ATOM 1666 C CA . LEU A 1 245 ? 4.382 28.761 4.722 1.00 35.85 268 LEU A CA 1
ATOM 1667 C C . LEU A 1 245 ? 3.464 27.842 5.523 1.00 36.05 268 LEU A C 1
ATOM 1668 O O . LEU A 1 245 ? 3.607 26.623 5.478 1.00 41.77 268 LEU A O 1
ATOM 1673 N N . PHE A 1 246 ? 2.519 28.426 6.257 1.00 41.21 269 PHE A N 1
ATOM 1674 C CA . PHE A 1 246 ? 1.559 27.634 7.032 1.00 37.73 269 PHE A CA 1
ATOM 1675 C C . PHE A 1 246 ? 0.757 26.755 6.075 1.00 40.56 269 PHE A C 1
ATOM 1676 O O . PHE A 1 246 ? 0.640 25.539 6.277 1.00 43.97 269 PHE A O 1
ATOM 1684 N N . ILE A 1 247 ? 0.211 27.377 5.033 1.00 42.81 270 ILE A N 1
ATOM 1685 C CA . ILE A 1 247 ? -0.495 26.648 3.984 1.00 49.21 270 ILE A CA 1
ATOM 1686 C C . ILE A 1 247 ? 0.368 25.522 3.379 1.00 44.25 270 ILE A C 1
ATOM 1687 O O . ILE A 1 247 ? -0.116 24.420 3.155 1.00 42.26 270 ILE A O 1
ATOM 1692 N N . LEU A 1 248 ? 1.654 25.793 3.166 1.00 39.11 271 LEU A N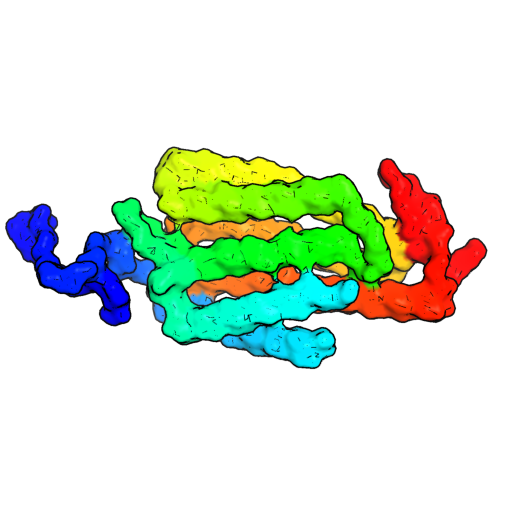 1
ATOM 1693 C CA . LEU A 1 248 ? 2.561 24.805 2.585 1.00 48.17 271 LEU A CA 1
ATOM 1694 C C . LEU A 1 248 ? 3.051 23.746 3.588 1.00 45.68 271 LEU A C 1
ATOM 1695 O O . LEU A 1 248 ? 3.401 22.637 3.197 1.00 46.38 271 LEU A O 1
ATOM 1700 N N . GLY A 1 249 ? 3.089 24.101 4.872 1.00 40.76 272 GLY A N 1
ATOM 1701 C CA . GLY A 1 249 ? 3.698 23.248 5.882 1.00 43.82 272 GLY A CA 1
ATOM 1702 C C . GLY A 1 249 ? 2.881 22.045 6.328 1.00 45.58 272 GLY A C 1
ATOM 1703 O O . GLY A 1 249 ? 1.802 21.794 5.806 1.00 48.88 272 GLY A O 1
ATOM 1704 N N . PRO A 1 250 ? 3.407 21.286 7.299 1.00 44.15 273 PRO A N 1
ATOM 1705 C CA . PRO A 1 250 ? 2.669 20.198 7.950 1.00 48.31 273 PRO A CA 1
ATOM 1706 C C . PRO A 1 250 ? 1.316 20.670 8.498 1.00 48.48 273 PRO A C 1
ATOM 1707 O O . PRO A 1 250 ? 0.349 19.913 8.458 1.00 59.25 273 PRO A O 1
ATOM 1711 N N . GLU A 1 251 ? 1.253 21.901 9.000 1.00 40.02 274 GLU A N 1
ATOM 1712 C CA . GLU A 1 251 ? -0.017 22.503 9.432 1.00 50.67 274 GLU A CA 1
ATOM 1713 C C . GLU A 1 251 ? -0.985 22.725 8.272 1.00 52.11 274 GLU A C 1
ATOM 1714 O O . GLU A 1 251 ? -2.137 23.054 8.489 1.00 58.58 274 GLU A O 1
ATOM 1720 N N . GLY A 1 252 ? -0.510 22.594 7.041 1.00 43.38 275 GLY A N 1
ATOM 1721 C CA . GLY A 1 252 ? -1.343 22.887 5.895 1.00 41.53 275 GLY A CA 1
ATOM 1722 C C . GLY A 1 252 ? -1.559 21.703 4.987 1.00 52.63 275 GLY A C 1
ATOM 1723 O O . GLY A 1 252 ? -2.256 20.758 5.342 1.00 68.50 275 GLY A O 1
ATOM 1724 N N . PHE A 1 253 ? -0.950 21.756 3.809 1.00 60.30 276 PHE A N 1
ATOM 1725 C CA . PHE A 1 253 ? -1.069 20.683 2.834 1.00 64.87 276 PHE A CA 1
ATOM 1726 C C . PHE A 1 253 ? 0.235 19.897 2.710 1.00 69.33 276 PHE A C 1
ATOM 1727 O O . PHE A 1 253 ? 0.456 19.170 1.732 1.00 71.11 276 PHE A O 1
ATOM 1735 N N . GLY A 1 254 ? 1.089 20.056 3.719 1.00 62.11 277 GLY A N 1
ATOM 1736 C CA . GLY A 1 254 ? 2.304 19.276 3.851 1.00 59.11 277 GLY A CA 1
ATOM 1737 C C . GLY A 1 254 ? 3.155 19.143 2.606 1.00 61.86 277 GLY A C 1
ATOM 1738 O O . GLY A 1 254 ? 3.712 18.073 2.352 1.00 65.38 277 GLY A O 1
ATOM 1739 N N . VAL A 1 255 ? 3.263 20.209 1.819 1.00 62.19 278 VAL A N 1
ATOM 1740 C CA . VAL A 1 255 ? 4.185 20.167 0.688 1.00 66.02 278 VAL A CA 1
ATOM 1741 C C . VAL A 1 255 ? 5.597 20.352 1.221 1.00 62.42 278 VAL A C 1
ATOM 1742 O O . VAL A 1 255 ? 6.554 19.812 0.676 1.00 62.36 278 VAL A O 1
ATOM 1746 N N . LEU A 1 256 ? 5.708 21.109 2.308 1.00 63.80 279 LEU A N 1
ATOM 1747 C CA . LEU A 1 256 ? 6.961 21.246 3.029 1.00 49.08 279 LEU A CA 1
ATOM 1748 C C . LEU A 1 256 ? 6.953 20.289 4.218 1.00 45.74 279 LEU A C 1
ATOM 1749 O O . LEU A 1 256 ? 5.965 20.161 4.932 1.00 50.10 279 LEU A O 1
ATOM 1754 N N . SER A 1 257 ? 8.071 19.612 4.405 1.00 44.33 280 SER A N 1
ATOM 1755 C CA . SER A 1 257 ? 8.345 18.844 5.598 1.00 38.46 280 SER A CA 1
ATOM 1756 C C . SER A 1 257 ? 8.560 19.827 6.748 1.00 38.08 280 SER A C 1
ATOM 1757 O O . SER A 1 257 ? 8.631 21.039 6.523 1.00 43.13 280 SER A O 1
ATOM 1760 N N . VAL A 1 258 ? 8.698 19.340 7.977 1.00 38.95 281 VAL A N 1
ATOM 1761 C CA . VAL A 1 258 ? 8.938 20.291 9.060 1.00 45.95 281 VAL A CA 1
ATOM 1762 C C . VAL A 1 258 ? 10.300 20.968 8.943 1.00 33.83 281 VAL A C 1
ATOM 1763 O O . VAL A 1 258 ? 10.436 22.125 9.285 1.00 38.06 281 VAL A O 1
ATOM 1767 N N . TYR A 1 259 ? 11.296 20.250 8.433 1.00 45.63 282 TYR A N 1
ATOM 1768 C CA . TYR A 1 259 ? 12.588 20.858 8.159 1.00 42.59 282 TYR A CA 1
ATOM 1769 C C . TYR A 1 259 ? 12.417 21.920 7.079 1.00 38.54 282 TYR A C 1
ATOM 1770 O O . TYR A 1 259 ? 12.930 23.026 7.205 1.00 46.84 282 TYR A O 1
ATOM 1779 N N . GLY A 1 260 ? 11.690 21.571 6.024 1.00 42.76 283 GLY A N 1
ATOM 1780 C CA . GLY A 1 260 ? 11.402 22.499 4.949 1.00 42.64 283 GLY A CA 1
ATOM 1781 C C . GLY A 1 260 ? 10.727 23.742 5.491 1.00 51.99 283 GLY A C 1
ATOM 1782 O O . GLY A 1 260 ? 11.074 24.862 5.121 1.00 48.96 283 GLY A O 1
ATOM 1783 N N . SER A 1 261 ? 9.763 23.542 6.387 1.00 52.05 284 SER A N 1
ATOM 1784 C CA . SER A 1 261 ? 9.047 24.647 7.010 1.00 41.39 284 SER A CA 1
ATOM 1785 C C . SER A 1 261 ? 10.011 25.496 7.832 1.00 39.29 284 SER A C 1
ATOM 1786 O O . SER A 1 261 ? 9.979 26.725 7.787 1.00 34.90 284 SER A O 1
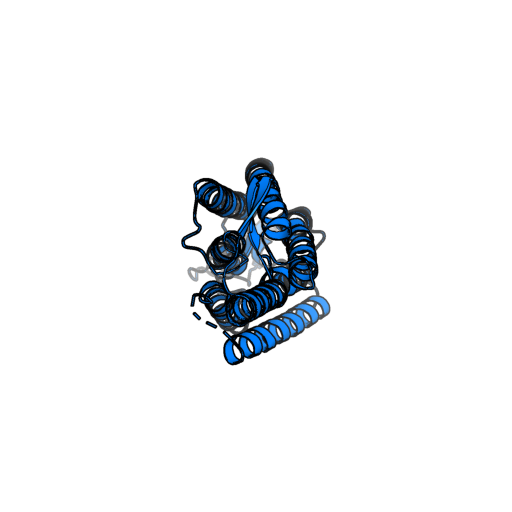ATOM 1789 N N . THR A 1 262 ? 10.866 24.815 8.589 1.00 41.50 285 THR A N 1
ATOM 1790 C CA . THR A 1 262 ? 11.882 25.467 9.393 1.00 38.69 285 THR A CA 1
ATOM 1791 C C . THR A 1 262 ? 12.796 26.339 8.523 1.00 47.40 285 THR A C 1
ATOM 1792 O O . THR A 1 262 ? 13.016 27.511 8.829 1.00 46.86 285 THR A O 1
ATOM 1796 N N . VAL A 1 263 ? 13.302 25.763 7.435 1.00 42.90 286 VAL A N 1
ATOM 1797 C CA . VAL A 1 263 ? 14.091 26.502 6.450 1.00 49.93 286 VAL A CA 1
ATOM 1798 C C . VAL A 1 263 ? 13.387 27.772 5.983 1.00 46.80 286 VAL A C 1
ATOM 1799 O O . VAL A 1 263 ? 13.954 28.867 6.031 1.00 45.08 286 VAL A O 1
ATOM 1803 N N . GLY A 1 264 ? 12.146 27.615 5.538 1.00 45.41 287 GLY A N 1
ATOM 1804 C CA . GLY A 1 264 ? 11.358 28.741 5.085 1.00 39.83 287 GLY A CA 1
ATOM 1805 C C . GLY A 1 264 ? 11.171 29.794 6.154 1.00 47.35 287 GLY A C 1
ATOM 1806 O O . GLY A 1 264 ? 11.338 30.986 5.903 1.00 49.14 287 GLY A O 1
ATOM 1807 N N . HIS A 1 265 ? 10.808 29.353 7.351 1.00 45.26 288 HIS A N 1
ATOM 1808 C CA . HIS A 1 265 ? 10.527 30.277 8.437 1.00 42.49 288 HIS A CA 1
ATOM 1809 C C . HIS A 1 265 ? 11.784 31.019 8.864 1.00 41.01 288 HIS A C 1
ATOM 1810 O O . HIS A 1 265 ? 11.729 32.174 9.254 1.00 38.23 288 HIS A O 1
ATOM 1817 N N . THR A 1 266 ? 12.921 30.346 8.769 1.00 41.24 289 THR A N 1
ATOM 1818 C CA . THR A 1 266 ? 14.173 30.944 9.179 1.00 45.16 289 THR A CA 1
ATOM 1819 C C . THR A 1 266 ? 14.552 32.060 8.208 1.00 42.51 289 THR A C 1
ATOM 1820 O O . THR A 1 266 ? 15.067 33.091 8.608 1.00 48.88 289 THR A O 1
ATOM 1824 N N . ILE A 1 267 ? 14.270 31.857 6.932 1.00 48.41 290 ILE A N 1
ATOM 1825 C CA . ILE A 1 267 ? 14.497 32.897 5.945 1.00 46.48 290 ILE A CA 1
ATOM 1826 C C . ILE A 1 267 ? 13.614 34.102 6.223 1.00 50.31 290 ILE A C 1
ATOM 1827 O O . ILE A 1 267 ? 14.086 35.244 6.250 1.00 54.68 290 ILE A O 1
ATOM 1832 N N . ILE A 1 268 ? 12.329 33.873 6.442 1.00 41.32 291 ILE A N 1
ATOM 1833 C CA . ILE A 1 268 ? 11.469 35.025 6.651 1.00 39.93 291 ILE A CA 1
ATOM 1834 C C . ILE A 1 268 ? 11.602 35.605 8.065 1.00 42.12 291 ILE A C 1
ATOM 1835 O O . ILE A 1 268 ? 11.266 36.779 8.306 1.00 38.20 291 ILE A O 1
ATOM 1840 N N . ASP A 1 269 ? 12.129 34.804 8.989 1.00 33.50 292 ASP A N 1
ATOM 1841 C CA . ASP A 1 269 ? 12.527 35.347 10.290 1.00 44.42 292 ASP A CA 1
ATOM 1842 C C . ASP A 1 269 ? 13.646 36.352 10.087 1.00 42.06 292 ASP A C 1
ATOM 1843 O O . ASP A 1 269 ? 13.636 37.440 10.644 1.00 41.48 292 ASP A O 1
ATOM 1848 N N . LEU A 1 270 ? 14.619 35.941 9.282 1.00 43.58 293 LEU A N 1
ATOM 1849 C CA . LEU A 1 270 ? 15.784 36.729 8.963 1.00 43.71 293 LEU A CA 1
ATOM 1850 C C . LEU A 1 270 ? 15.323 38.069 8.431 1.00 37.87 293 LEU A C 1
ATOM 1851 O O . LEU A 1 270 ? 15.792 39.125 8.855 1.00 47.00 293 LEU A O 1
ATOM 1856 N N . MET A 1 271 ? 14.374 38.002 7.505 1.00 41.95 294 MET A N 1
ATOM 1857 C CA . MET A 1 271 ? 13.843 39.173 6.850 1.00 40.69 294 MET A CA 1
ATOM 1858 C C . MET A 1 271 ? 13.026 40.005 7.818 1.00 38.71 294 MET A C 1
ATOM 1859 O O . MET A 1 271 ? 13.225 41.196 7.924 1.00 37.69 294 MET A O 1
ATOM 1864 N N . SER A 1 272 ? 12.107 39.368 8.531 1.00 47.58 295 SER A N 1
ATOM 1865 C CA . SER A 1 272 ? 11.162 40.101 9.360 1.00 38.65 295 SER A CA 1
ATOM 1866 C C . SER A 1 272 ? 11.762 40.585 10.673 1.00 32.62 295 SER A C 1
ATOM 1867 O O . SER A 1 272 ? 11.290 41.562 11.239 1.00 38.44 295 SER A O 1
ATOM 1870 N N . LYS A 1 273 ? 12.766 39.893 11.187 1.00 33.20 296 LYS A N 1
ATOM 1871 C CA . LYS A 1 273 ? 13.285 40.269 12.495 1.00 49.28 296 LYS A CA 1
ATOM 1872 C C . LYS A 1 273 ? 14.627 40.970 12.411 1.00 48.83 296 LYS A C 1
ATOM 1873 O O . LYS A 1 273 ? 14.806 42.061 12.947 1.00 50.50 296 LYS A O 1
ATOM 1879 N N . ASN A 1 274 ? 15.564 40.341 11.723 1.00 42.86 297 ASN A N 1
ATOM 1880 C CA . ASN A 1 274 ? 16.927 40.849 11.688 1.00 46.39 297 ASN A CA 1
ATOM 1881 C C . ASN A 1 274 ? 17.094 42.001 10.706 1.00 39.50 297 ASN A C 1
ATOM 1882 O O . ASN A 1 274 ? 17.532 43.079 11.095 1.00 38.56 297 ASN A O 1
ATOM 1887 N N . CYS A 1 275 ? 16.693 41.777 9.456 1.00 38.07 298 CYS A N 1
ATOM 1888 C CA . CYS A 1 275 ? 16.862 42.759 8.391 1.00 40.82 298 CYS A CA 1
ATOM 1889 C C . CYS A 1 275 ? 15.954 43.960 8.594 1.00 48.04 298 CYS A C 1
ATOM 1890 O O . CYS A 1 275 ? 16.381 45.104 8.473 1.00 39.24 298 CYS A O 1
ATOM 1893 N N . TRP A 1 276 ? 14.701 43.690 8.928 1.00 48.84 299 TRP A N 1
ATOM 1894 C CA . TRP A 1 276 ? 13.749 44.747 9.175 1.00 40.80 299 TRP A CA 1
ATOM 1895 C C . TRP A 1 276 ? 14.188 45.611 10.352 1.00 39.00 299 TRP A C 1
ATOM 1896 O O . TRP A 1 276 ? 14.119 46.840 10.291 1.00 36.47 299 TRP A O 1
ATOM 1907 N N . GLY A 1 277 ? 14.637 44.961 11.420 1.00 35.16 300 GLY A N 1
ATOM 1908 C CA . GLY A 1 277 ? 15.004 45.663 12.638 1.00 26.49 300 GLY A CA 1
ATOM 1909 C C . GLY A 1 277 ? 16.246 46.500 12.403 1.00 35.31 300 GLY A C 1
ATOM 1910 O O . GLY A 1 277 ? 16.417 47.561 13.006 1.00 34.49 300 GLY A O 1
ATOM 1911 N N . LEU A 1 278 ? 17.100 46.006 11.511 1.00 43.86 301 LEU A N 1
ATOM 1912 C CA . LEU A 1 278 ? 18.316 46.696 11.113 1.00 50.75 301 LEU A CA 1
ATOM 1913 C C . LEU A 1 278 ? 17.995 47.977 10.371 1.00 46.68 301 LEU A C 1
ATOM 1914 O O . LEU A 1 278 ? 18.550 49.038 10.671 1.00 51.45 301 LEU A O 1
ATOM 1919 N N . LEU A 1 279 ? 17.106 47.857 9.390 1.00 42.49 302 LEU A N 1
ATOM 1920 C CA . LEU A 1 279 ? 16.601 49.000 8.653 1.00 48.02 302 LEU A CA 1
ATOM 1921 C C . LEU A 1 279 ? 15.935 49.954 9.616 1.00 36.73 302 LEU A C 1
ATOM 1922 O O . LEU A 1 279 ? 16.135 51.161 9.552 1.00 41.64 302 LEU A O 1
ATOM 1927 N N . GLY A 1 280 ? 15.145 49.391 10.517 1.00 33.74 303 GLY A N 1
ATOM 1928 C CA . GLY A 1 280 ? 14.373 50.185 11.443 1.00 32.47 303 GLY A CA 1
ATOM 1929 C C . GLY A 1 280 ? 15.306 50.946 12.350 1.00 38.08 303 GLY A C 1
ATOM 1930 O O . GLY A 1 280 ? 15.042 52.091 12.712 1.00 38.71 303 GLY A O 1
ATOM 1931 N N . HIS A 1 281 ? 16.404 50.298 12.715 1.00 35.48 304 HIS A N 1
ATOM 1932 C CA . HIS A 1 281 ? 17.374 50.917 13.592 1.00 41.43 304 HIS A CA 1
ATOM 1933 C C . HIS A 1 281 ? 18.055 52.011 12.788 1.00 40.28 304 HIS A C 1
ATOM 1934 O O . HIS A 1 281 ? 18.216 53.134 13.257 1.00 44.71 304 HIS A O 1
ATOM 1941 N N . TYR A 1 282 ? 18.452 51.654 11.571 1.00 40.12 305 TYR A N 1
ATOM 1942 C CA . TYR A 1 282 ? 19.063 52.588 10.635 1.00 39.14 305 TYR A CA 1
ATOM 1943 C C . TYR A 1 282 ? 18.167 53.815 10.4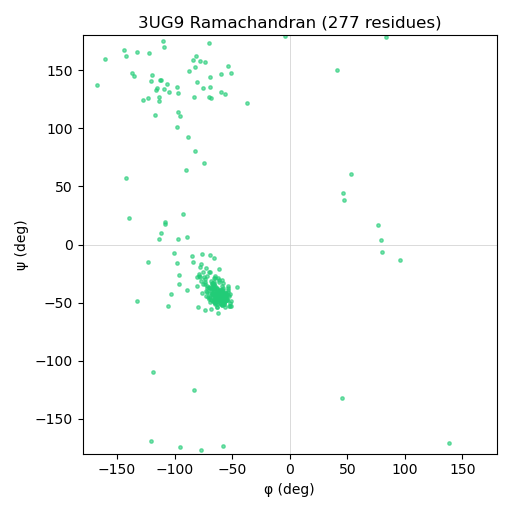16 1.00 44.42 305 TYR A C 1
ATOM 1944 O O . TYR A 1 282 ? 18.624 54.959 10.492 1.00 43.67 305 TYR A O 1
ATOM 1953 N N . LEU A 1 283 ? 16.881 53.573 10.174 1.00 42.78 306 LEU A N 1
ATOM 1954 C CA . LEU A 1 283 ? 15.940 54.665 9.996 1.00 42.08 306 LEU A CA 1
ATOM 1955 C C . LEU A 1 283 ? 15.982 55.597 11.194 1.00 43.57 306 LEU A C 1
ATOM 1956 O O . LEU A 1 283 ? 15.965 56.814 11.044 1.00 38.81 306 LEU A O 1
ATOM 1961 N N . ARG A 1 284 ? 16.055 55.020 12.388 1.00 41.44 307 ARG A N 1
ATOM 1962 C CA . ARG A 1 284 ? 15.970 55.829 13.596 1.00 45.44 307 ARG A CA 1
ATOM 1963 C C . ARG A 1 284 ? 17.216 56.660 13.807 1.00 44.09 307 ARG A C 1
ATOM 1964 O O . ARG A 1 284 ? 17.130 57.821 14.192 1.00 44.17 307 ARG A O 1
ATOM 1972 N N . VAL A 1 285 ? 18.366 56.050 13.547 1.00 48.04 308 VAL A N 1
ATOM 1973 C CA . VAL A 1 285 ? 19.637 56.745 13.582 1.00 41.47 308 VAL A CA 1
ATOM 1974 C C . VAL A 1 285 ? 19.571 57.934 12.617 1.00 50.43 308 VAL A C 1
ATOM 1975 O O . VAL A 1 285 ? 19.973 59.055 12.964 1.00 47.87 308 VAL A O 1
ATOM 1979 N N . LEU A 1 286 ? 19.030 57.685 11.425 1.00 52.77 309 LEU A N 1
ATOM 1980 C CA . LEU A 1 286 ? 18.928 58.714 10.396 1.00 51.98 309 LEU A CA 1
ATOM 1981 C C . LEU A 1 286 ? 18.026 59.849 10.843 1.00 42.59 309 LEU A C 1
ATOM 1982 O O . LEU A 1 286 ? 18.341 61.024 10.630 1.00 48.27 309 LEU A O 1
ATOM 1987 N N . ILE A 1 287 ? 16.914 59.495 11.473 1.00 41.56 310 ILE A N 1
ATOM 1988 C CA . ILE A 1 287 ? 15.966 60.492 11.953 1.00 46.57 310 ILE A CA 1
ATOM 1989 C C . ILE A 1 287 ? 16.590 61.360 13.045 1.00 42.78 310 ILE A C 1
ATOM 1990 O O . ILE A 1 287 ? 16.456 62.577 13.034 1.00 50.53 310 ILE A O 1
ATOM 1995 N N . HIS A 1 288 ? 17.271 60.706 13.978 1.00 42.10 311 HIS A N 1
ATOM 1996 C CA . HIS A 1 288 ? 17.935 61.355 15.095 1.00 44.12 311 HIS A CA 1
ATOM 1997 C C . HIS A 1 288 ? 18.999 62.338 14.581 1.00 36.34 311 HIS A C 1
ATOM 1998 O O . HIS A 1 288 ? 19.026 63.505 14.964 1.00 45.50 311 HIS A O 1
ATOM 2005 N N . GLU A 1 289 ? 19.854 61.851 13.691 1.00 41.43 312 GLU A N 1
ATOM 2006 C CA . GLU A 1 289 ? 20.877 62.670 13.075 1.00 47.29 312 GLU A CA 1
ATOM 2007 C C . GLU A 1 289 ? 20.232 63.877 12.395 1.00 50.08 312 GLU A C 1
ATOM 2008 O O . GLU A 1 289 ? 20.731 65.009 12.485 1.00 45.44 312 GLU A O 1
ATOM 2014 N N . HIS A 1 290 ? 19.108 63.634 11.733 1.00 47.22 313 HIS A N 1
ATOM 2015 C CA . HIS A 1 290 ? 18.358 64.716 11.122 1.00 46.88 313 HIS A CA 1
ATOM 2016 C C . HIS A 1 290 ? 17.862 65.691 12.198 1.00 51.06 313 HIS A C 1
ATOM 2017 O O . HIS A 1 290 ? 18.104 66.896 12.125 1.00 46.23 313 HIS A O 1
ATOM 2024 N N . ILE A 1 291 ? 17.174 65.150 13.200 1.00 51.66 314 ILE A N 1
ATOM 2025 C CA . ILE A 1 291 ? 16.679 65.938 14.331 1.00 53.33 314 ILE A CA 1
ATOM 2026 C C . ILE A 1 291 ? 17.802 66.750 15.003 1.00 47.78 314 ILE A C 1
ATOM 2027 O O . ILE A 1 291 ? 17.616 67.892 15.411 1.00 44.91 314 ILE A O 1
ATOM 2032 N N . LEU A 1 292 ? 18.974 66.144 15.108 1.00 42.07 315 LEU A N 1
ATOM 2033 C CA . LEU A 1 292 ? 20.095 66.770 15.770 1.00 41.47 315 LEU A CA 1
ATOM 2034 C C . LEU A 1 292 ? 20.568 67.955 14.928 1.00 53.58 315 LEU A C 1
ATOM 2035 O O . LEU A 1 292 ? 20.622 69.094 15.397 1.00 46.15 315 LEU A O 1
ATOM 2040 N N . ILE A 1 293 ? 20.875 67.680 13.667 1.00 54.96 316 ILE A N 1
ATOM 2041 C CA . ILE A 1 293 ? 21.383 68.694 12.755 1.00 53.37 316 ILE A CA 1
ATOM 2042 C C . ILE A 1 293 ? 20.393 69.827 12.430 1.00 52.07 316 ILE A C 1
ATOM 2043 O O . ILE A 1 293 ? 20.745 71.001 12.515 1.00 54.69 316 ILE A O 1
ATOM 2048 N N . HIS A 1 294 ? 19.162 69.486 12.065 1.00 48.14 317 HIS A N 1
ATOM 2049 C CA . HIS A 1 294 ? 18.207 70.506 11.630 1.00 48.41 317 HIS A CA 1
ATOM 2050 C C . HIS A 1 294 ? 17.197 70.901 12.699 1.00 55.75 317 HIS A C 1
ATOM 2051 O O . HIS A 1 294 ? 16.428 71.841 12.510 1.00 71.38 317 HIS A O 1
ATOM 2058 N N . GLY A 1 295 ? 17.200 70.198 13.822 1.00 50.68 318 GLY A N 1
ATOM 2059 C CA . GLY A 1 295 ? 16.151 70.377 14.807 1.00 48.96 318 GLY A CA 1
ATOM 2060 C C . GLY A 1 295 ? 14.959 69.524 14.421 1.00 54.73 318 GLY A C 1
ATOM 2061 O O . GLY A 1 295 ? 14.975 68.838 13.393 1.00 47.95 318 GLY A O 1
ATOM 2062 N N . ASP A 1 296 ? 13.923 69.561 15.249 1.00 59.97 319 ASP A N 1
ATOM 2063 C CA . ASP A 1 296 ? 12.668 68.896 14.931 1.00 58.20 319 ASP A CA 1
ATOM 2064 C C . ASP A 1 296 ? 11.709 69.932 14.366 1.00 66.28 319 ASP A C 1
ATOM 2065 O O . ASP A 1 296 ? 11.113 70.707 15.116 1.00 67.54 319 ASP A O 1
ATOM 2070 N N . ILE A 1 297 ? 11.562 69.946 13.046 1.00 62.73 320 ILE A N 1
ATOM 2071 C CA . ILE A 1 297 ? 10.677 70.904 12.403 1.00 65.77 320 ILE A CA 1
ATOM 2072 C C . ILE A 1 297 ? 9.618 70.191 11.567 1.00 66.08 320 ILE A C 1
ATOM 2073 O O . ILE A 1 297 ? 9.941 69.367 10.713 1.00 65.39 320 ILE A O 1
ATOM 2078 N N . ARG A 1 298 ? 8.354 70.516 11.823 1.00 66.30 321 ARG A N 1
ATOM 2079 C CA . ARG A 1 298 ? 7.238 69.858 11.159 1.00 66.59 321 ARG A CA 1
ATOM 2080 C C . ARG A 1 298 ? 6.496 70.781 10.202 1.00 70.69 321 ARG A C 1
ATOM 2081 O O . ARG A 1 298 ? 6.315 71.966 10.481 1.00 59.14 321 ARG A O 1
ATOM 2089 N N . LYS A 1 299 ? 6.075 70.224 9.070 1.00 72.81 322 LYS A N 1
ATOM 2090 C CA . LYS A 1 299 ? 5.155 70.902 8.169 1.00 70.95 322 LYS A CA 1
ATOM 2091 C C . LYS A 1 299 ? 4.004 69.945 7.920 1.00 71.14 322 LYS A C 1
ATOM 2092 O O . LYS A 1 299 ? 4.220 68.805 7.508 1.00 67.61 322 LYS A O 1
ATOM 2094 N N . THR A 1 300 ? 2.786 70.402 8.191 1.00 74.22 323 THR A N 1
ATOM 2095 C CA . THR A 1 300 ? 1.612 69.541 8.097 1.00 75.04 323 THR A CA 1
ATOM 2096 C C . THR A 1 300 ? 1.309 69.163 6.655 1.00 82.81 323 THR A C 1
ATOM 2097 O O . THR A 1 300 ? 1.182 70.032 5.788 1.00 85.51 323 THR A O 1
ATOM 2101 N N . THR A 1 301 ? 1.208 67.859 6.408 1.00 84.48 324 THR A N 1
ATOM 2102 C CA . THR A 1 301 ? 0.835 67.342 5.097 1.00 87.63 324 THR A CA 1
ATOM 2103 C C . THR A 1 301 ? -0.457 66.526 5.192 1.00 90.95 324 THR A C 1
ATOM 2104 O O . THR A 1 301 ? -0.714 65.851 6.196 1.00 80.23 324 THR A O 1
ATOM 2108 N N . LYS A 1 302 ? -1.268 66.601 4.141 1.00 96.54 325 LYS A N 1
ATOM 2109 C CA . LYS A 1 302 ? -2.599 66.006 4.145 1.00 93.55 325 LYS A CA 1
ATOM 2110 C C . LYS A 1 302 ? -2.616 64.626 3.492 1.00 91.25 325 LYS A C 1
ATOM 2111 O O . LYS A 1 302 ? -2.104 64.446 2.387 1.00 92.72 325 LYS A O 1
ATOM 2113 N N . LEU A 1 303 ? -3.213 63.659 4.186 1.00 89.38 326 LEU A N 1
ATOM 2114 C CA . LEU A 1 303 ? -3.310 62.290 3.689 1.00 90.84 326 LEU A CA 1
ATOM 2115 C C . LEU A 1 303 ? -4.722 61.714 3.827 1.00 87.26 326 LEU A C 1
ATOM 2116 O O . LEU A 1 303 ? -5.359 61.833 4.875 1.00 86.48 326 LEU A O 1
ATOM 2121 N N . ILE A 1 310 ? -6.396 62.120 7.128 1.00 98.97 333 ILE A N 1
ATOM 2122 C CA . ILE A 1 310 ? -5.522 62.274 8.290 1.00 100.99 333 ILE A CA 1
ATOM 2123 C C . ILE A 1 310 ? -4.324 63.179 7.999 1.00 97.69 333 ILE A C 1
ATOM 2124 O O . ILE A 1 310 ? -3.847 63.250 6.865 1.00 92.81 333 ILE A O 1
ATOM 2126 N N . GLU A 1 311 ? -3.835 63.862 9.032 1.00 98.69 334 GLU A N 1
ATOM 2127 C CA . GLU A 1 311 ? -2.696 64.765 8.881 1.00 95.63 334 GLU A CA 1
ATOM 2128 C C . GLU A 1 311 ? -1.415 64.196 9.496 1.00 87.10 334 GLU A C 1
ATOM 2129 O O . GLU A 1 311 ? -1.429 63.624 10.587 1.00 76.38 334 GLU A O 1
ATOM 2131 N N . VAL A 1 312 ? -0.314 64.369 8.772 1.00 85.04 335 VAL A N 1
ATOM 2132 C CA . VAL A 1 312 ? 1.000 63.893 9.183 1.00 77.81 335 VAL A CA 1
ATOM 2133 C C . VAL A 1 312 ? 1.932 65.085 9.401 1.00 69.88 335 VAL A C 1
ATOM 2134 O O . VAL A 1 312 ? 1.984 66.002 8.573 1.00 60.76 335 VAL A O 1
ATOM 2138 N N . GLU A 1 313 ? 2.650 65.087 10.522 1.00 66.78 336 GLU A N 1
ATOM 2139 C CA . GLU A 1 313 ? 3.639 66.134 10.780 1.00 59.80 336 GLU A CA 1
ATOM 2140 C C . GLU A 1 313 ? 4.997 65.741 10.192 1.00 54.77 336 GLU A C 1
ATOM 2141 O O . GLU A 1 313 ? 5.804 65.080 10.848 1.00 52.25 336 GLU A O 1
ATOM 2147 N N . THR A 1 314 ? 5.236 66.161 8.953 1.00 54.51 337 THR A N 1
ATOM 2148 C CA . THR A 1 314 ? 6.448 65.823 8.210 1.00 51.85 337 THR A CA 1
ATOM 2149 C C . THR A 1 314 ? 7.704 66.487 8.771 1.00 55.65 337 THR A C 1
ATOM 2150 O O . THR A 1 314 ? 7.691 67.674 9.080 1.00 61.16 337 THR A O 1
ATOM 2154 N N . LEU A 1 315 ? 8.790 65.723 8.885 1.00 47.96 338 LEU A N 1
ATOM 2155 C CA . LEU A 1 315 ? 10.084 66.295 9.231 1.00 46.87 338 LEU A CA 1
ATOM 2156 C C . LEU A 1 315 ? 10.687 67.027 8.035 1.00 60.27 338 LEU A C 1
ATOM 2157 O O . LEU A 1 315 ? 10.673 66.521 6.911 1.00 66.10 338 LEU A O 1
ATOM 2162 N N . VAL A 1 316 ? 11.204 68.225 8.300 1.00 61.21 339 VAL A N 1
ATOM 2163 C CA . VAL A 1 316 ? 11.778 69.114 7.286 1.00 63.92 339 VAL A CA 1
ATOM 2164 C C . VAL A 1 316 ? 13.134 69.626 7.810 1.00 62.34 339 VAL A C 1
ATOM 2165 O O . VAL A 1 316 ? 13.439 69.468 8.994 1.00 56.66 339 VAL A O 1
ATOM 2169 N N . GLU A 1 317 ? 13.949 70.211 6.933 1.00 65.89 340 GLU A N 1
ATOM 2170 C CA . GLU A 1 317 ? 15.285 70.673 7.287 1.00 68.29 340 GLU A CA 1
ATOM 2171 C C . GLU A 1 317 ? 15.327 72.162 7.636 1.00 73.19 340 GLU A C 1
ATOM 2172 O O . GLU A 1 317 ? 16.195 72.610 8.392 1.00 62.14 340 GLU A O 1
ATOM 2178 N N . ASP A 1 318 ? 14.392 72.927 7.082 1.00 84.44 341 ASP A N 1
ATOM 2179 C CA . ASP A 1 318 ? 14.427 74.380 7.217 1.00 90.44 341 ASP A CA 1
ATOM 2180 C C . ASP A 1 318 ? 13.033 74.979 7.334 1.00 90.65 341 ASP A C 1
ATOM 2181 O O . ASP A 1 318 ? 12.033 74.306 7.078 1.00 86.14 341 ASP A O 1
ATOM 2183 N N . GLU A 1 319 ? 12.977 76.250 7.723 1.00 95.83 342 GLU A N 1
ATOM 2184 C CA . GLU A 1 319 ? 11.712 76.961 7.853 1.00 94.24 342 GLU A CA 1
ATOM 2185 C C . GLU A 1 319 ? 11.347 77.649 6.544 1.00 92.84 342 GLU A C 1
ATOM 2186 O O . GLU A 1 319 ? 10.505 77.160 5.791 1.00 93.78 342 GLU A O 1
#

Foldseek 3Di:
DAQAFPDWDQPDVRPDIGGPPPPGHDDPLLNPDLDDVVLVVLLVVLLVVLLVVLVVVCVVCVLVLQVQLSVLSNVLSVCCVPPCQHPPCWDQDPVSATQRVSLLVSCLRRVLSLLVLLQPLQVPDVRDDVLSVLLNVLSNQLSVLCSVLSVDDDPSVVVSNVSSVVSVVSNLVSSVVSLVLQLQAEEPPVLNVLSVVLNVLACVLVVCVSVLCCCPPSHPHVDRNSRSSSSNSVSCCSSRSVSSVSSVVSNVVSVVQCVQQNAQFDWDDPVIHTHGDRHD

Radius of gyration: 22.01 Å; Cα contacts (8 Å, |Δi|>4): 389; chains: 1; bounding box: 39×86×30 Å

CATH classification: 6.10.250.2400 (+2 more: 1.20.1070.10, 6.20.370.80)